Protein AF-A0A842R554-F1 (afdb_monomer_lite)

Radius of gyration: 23.74 Å; chains: 1; bounding box: 60×36×64 Å

Secondary structure (DSSP, 8-state):
-HHHHHHHHHHHHS-GGG--HHHHHHHHHHHHHHHTT--TT-HHHHHHHHHHHHHHHHH-HHHHHHHSHHHHHHHHH-TTS-HHHHHTTSTT--HHHHHHHHHHHHHTTSS-GGGHHHHS-TTS-HHHHHHHHHHHHTTPPTTHHHHHHHHHHHHHHS-HHHHS--HHHHTSHHHHHHHHHHHHHHHHHHHTT--HHHHHHHHHHHH-HHHHHHHHTTGGGGT--HHHHHHHHHHT--HHHHHHHHHHHHHHHTTSPTT--GG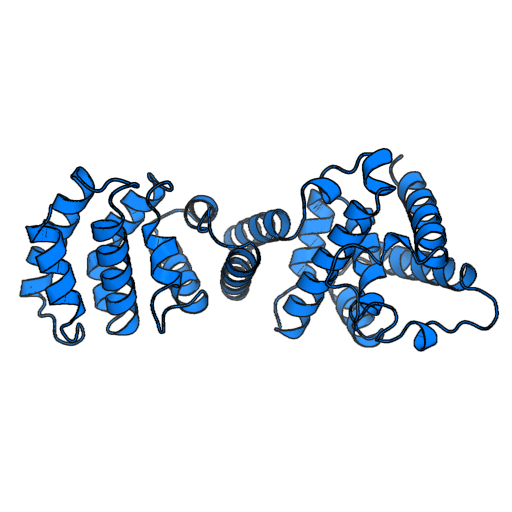GGSSSSSTT-SSTTSGGG-HHHHHHHHHHHHHHHHHTT-

Sequence (302 aa):
MKDTEKYFRKLARKSLKNIEKSEHEAIQERLMSCISIIHPQDMAMVDTLAYFMARAYLDNKNLFYTLFPFLIDFLRNNPSIPILERMLKVKGFNTAHMSSIFMHLVDAGVFSVFDLKNFIPARSPATTKIALLSKLLKKAPAGVMQDVCLEALVETIMPASISQPTPESMMSPSFLGDMLGTAQILVMLHRKGYPVDLVFQKMGEIHGPQMVLMIMMMFPQVGMKEQEVQELLSKLDNPAFQQMYEQAKRMMDKMLPQGASRDMMQEGMFSGMVGGSNMARNPLLKKLYSRLFKLFGRFGRF

Structure (mmCIF, N/CA/C/O backbone):
data_AF-A0A842R554-F1
#
_entry.id   AF-A0A842R554-F1
#
loop_
_atom_site.group_PDB
_atom_site.id
_atom_site.type_symbol
_atom_site.label_atom_id
_atom_site.label_alt_id
_atom_site.label_comp_id
_atom_site.label_asym_id
_atom_site.label_entity_id
_atom_site.label_seq_id
_atom_site.pdbx_PDB_ins_code
_atom_site.Cartn_x
_atom_site.Cartn_y
_atom_site.Cartn_z
_atom_site.occupancy
_atom_site.B_iso_or_equiv
_atom_site.auth_seq_id
_atom_site.auth_comp_id
_atom_site.auth_asym_id
_atom_site.auth_atom_id
_atom_site.pdbx_PDB_model_num
ATOM 1 N N . MET A 1 1 ? -16.409 17.104 23.897 1.00 62.69 1 MET A N 1
ATOM 2 C CA . MET A 1 1 ? -15.100 16.745 23.293 1.00 62.69 1 MET A CA 1
ATOM 3 C C . MET A 1 1 ? -14.058 16.332 24.336 1.00 62.69 1 MET A C 1
ATOM 5 O O . MET A 1 1 ? -13.685 15.165 24.332 1.00 62.69 1 MET A O 1
ATOM 9 N N . LYS A 1 2 ? -13.639 17.204 25.273 1.00 77.12 2 LYS A N 1
ATOM 10 C CA . LYS A 1 2 ? -12.595 16.869 26.275 1.00 77.12 2 LYS A CA 1
ATOM 11 C C . LYS A 1 2 ? -12.914 15.650 27.155 1.00 77.12 2 LYS A C 1
ATOM 13 O O . LYS A 1 2 ? -12.010 14.885 27.476 1.00 77.12 2 LYS A O 1
ATOM 18 N N . ASP A 1 3 ? -14.171 15.435 27.542 1.00 82.38 3 ASP A N 1
ATOM 19 C CA . ASP A 1 3 ? -14.526 14.291 28.400 1.00 82.38 3 ASP A CA 1
ATOM 20 C C . ASP A 1 3 ? -14.534 12.960 27.645 1.00 82.38 3 ASP A C 1
ATOM 22 O O . ASP A 1 3 ? -14.110 11.938 28.185 1.00 82.38 3 ASP A O 1
ATOM 26 N N . THR A 1 4 ? -14.916 12.983 26.368 1.00 81.94 4 THR A N 1
ATOM 27 C CA . THR A 1 4 ? -14.829 11.830 25.467 1.00 81.94 4 THR A CA 1
ATOM 28 C C . THR A 1 4 ? -13.371 11.456 25.185 1.00 81.94 4 THR A C 1
ATOM 30 O O . THR A 1 4 ? -12.998 10.290 25.293 1.00 81.94 4 THR A O 1
ATOM 33 N N . GLU A 1 5 ? -12.512 12.449 24.937 1.00 84.88 5 GLU A N 1
ATOM 34 C CA . GLU A 1 5 ? -11.064 12.251 24.784 1.00 84.88 5 GLU A CA 1
ATOM 35 C C . GLU A 1 5 ? -10.462 11.628 26.054 1.00 84.88 5 GLU A C 1
ATOM 37 O O . GLU A 1 5 ? -9.768 10.611 25.997 1.00 84.88 5 GLU A O 1
ATOM 42 N N . LYS A 1 6 ? -10.772 12.193 27.232 1.00 86.88 6 LYS A N 1
ATOM 43 C CA . LYS A 1 6 ? -10.333 11.651 28.528 1.00 86.88 6 LYS A CA 1
ATOM 44 C C . LYS A 1 6 ? -10.812 10.215 28.737 1.00 86.88 6 LYS A C 1
ATOM 46 O O . LYS A 1 6 ? -10.054 9.410 29.276 1.00 86.88 6 LYS A O 1
ATOM 51 N N . TYR A 1 7 ? -12.042 9.895 28.337 1.00 88.19 7 TYR A N 1
ATOM 52 C CA . TYR A 1 7 ? -12.599 8.549 28.440 1.00 88.19 7 TYR A CA 1
ATOM 53 C C . TYR A 1 7 ? -11.796 7.543 27.608 1.00 88.19 7 TYR A C 1
ATOM 55 O O . TYR A 1 7 ? -11.274 6.578 28.170 1.00 88.19 7 TYR A O 1
ATOM 63 N N . PHE A 1 8 ? -11.597 7.801 26.312 1.00 87.69 8 PHE A N 1
ATOM 64 C CA . PHE A 1 8 ? -10.826 6.898 25.450 1.00 87.69 8 PHE A CA 1
ATOM 65 C C . PHE A 1 8 ? -9.354 6.817 25.854 1.00 87.69 8 PHE A C 1
ATOM 67 O O . PHE A 1 8 ? -8.770 5.735 25.841 1.00 87.69 8 PHE A O 1
ATOM 74 N N . ARG A 1 9 ? -8.760 7.919 26.325 1.00 86.38 9 ARG A N 1
ATOM 75 C CA . ARG A 1 9 ? -7.404 7.905 26.887 1.00 86.38 9 ARG A CA 1
ATOM 76 C C . ARG A 1 9 ? -7.303 7.018 28.130 1.00 86.38 9 ARG A C 1
ATOM 78 O O . ARG A 1 9 ? -6.302 6.325 28.295 1.00 86.38 9 ARG A O 1
ATOM 85 N N . LYS A 1 10 ? -8.308 7.034 29.012 1.00 88.06 10 LYS A N 1
ATOM 86 C CA . LYS A 1 10 ? -8.361 6.145 30.184 1.00 88.06 10 LYS A CA 1
ATOM 87 C C . LYS A 1 10 ? -8.531 4.688 29.763 1.00 88.06 10 LYS A C 1
ATOM 89 O O . LYS A 1 10 ? -7.804 3.843 30.274 1.00 88.06 10 LYS A O 1
ATOM 94 N N . LEU A 1 11 ? -9.434 4.406 28.823 1.00 85.25 11 LEU A N 1
ATOM 95 C CA . LEU A 1 11 ? -9.633 3.055 28.295 1.00 85.25 11 LEU A CA 1
ATOM 96 C C . LEU A 1 11 ? -8.364 2.497 27.658 1.00 85.25 11 LEU A C 1
ATOM 98 O O . LEU A 1 11 ? -7.946 1.404 28.011 1.00 85.25 11 LEU A O 1
ATOM 102 N N . ALA A 1 12 ? -7.697 3.263 26.795 1.00 79.81 12 ALA A N 1
ATOM 103 C CA . ALA A 1 12 ? -6.510 2.797 26.084 1.00 79.81 12 ALA A CA 1
ATOM 104 C C . ALA A 1 12 ? -5.296 2.527 27.000 1.00 79.81 12 ALA A C 1
ATOM 106 O O . ALA A 1 12 ? -4.352 1.852 26.590 1.00 79.81 12 ALA A O 1
ATOM 107 N N . ARG A 1 13 ? -5.312 3.055 28.235 1.00 81.00 13 ARG A N 1
ATOM 108 C CA . ARG A 1 13 ? -4.323 2.757 29.285 1.00 81.00 13 ARG A CA 1
ATOM 109 C C . ARG A 1 13 ? -4.646 1.485 30.072 1.00 81.00 13 ARG A C 1
ATOM 111 O O . ARG A 1 13 ? -3.751 0.953 30.722 1.00 81.00 13 ARG A O 1
ATOM 118 N N . LYS A 1 14 ? -5.893 1.006 30.041 1.00 80.06 14 LYS A N 1
ATOM 119 C CA . LYS A 1 14 ? -6.263 -0.294 30.612 1.00 80.06 14 LYS A CA 1
ATOM 120 C C . LYS A 1 14 ? -5.810 -1.417 29.673 1.00 80.06 14 LYS A C 1
ATOM 122 O O . LYS A 1 14 ? -5.655 -1.216 28.470 1.00 80.06 14 LYS A O 1
ATOM 127 N N . SER A 1 15 ? -5.612 -2.615 30.222 1.00 75.06 15 SER A N 1
ATOM 128 C CA . SER A 1 15 ? -5.461 -3.819 29.399 1.00 75.06 15 SER A CA 1
ATOM 129 C C . SER A 1 15 ? -6.791 -4.106 28.706 1.00 75.06 15 SER A C 1
ATOM 131 O O . SER A 1 15 ? -7.773 -4.428 29.373 1.00 75.06 15 SER A O 1
ATOM 133 N N . LEU A 1 16 ? -6.828 -4.005 27.376 1.00 80.25 16 LEU A N 1
ATOM 134 C CA . LEU A 1 16 ? -8.063 -4.196 26.605 1.00 80.25 16 LEU A CA 1
ATOM 135 C C . LEU A 1 16 ? -8.456 -5.678 26.470 1.00 80.25 16 LEU A C 1
ATOM 137 O O . LEU A 1 16 ? -9.506 -5.999 25.922 1.00 80.25 16 LEU A O 1
ATOM 141 N N . LYS A 1 17 ? -7.630 -6.596 26.993 1.00 74.44 17 LYS A N 1
ATOM 142 C CA . LYS A 1 17 ? -7.893 -8.043 26.989 1.00 74.44 17 LYS A CA 1
ATOM 143 C C . LYS A 1 17 ? -9.103 -8.441 27.835 1.00 74.44 17 LYS A C 1
ATOM 145 O O . LYS A 1 17 ? -9.720 -9.456 27.541 1.00 74.44 17 LYS A O 1
ATOM 150 N N . ASN A 1 18 ? -9.439 -7.631 28.839 1.00 75.25 18 ASN A N 1
ATOM 151 C CA . ASN A 1 18 ? -10.447 -7.956 29.849 1.00 75.25 18 ASN A CA 1
ATOM 152 C C . ASN A 1 18 ? -11.682 -7.049 29.767 1.00 75.25 18 ASN A C 1
ATOM 154 O O . ASN A 1 18 ? -12.390 -6.917 30.757 1.00 75.25 18 ASN A O 1
ATOM 158 N N . ILE A 1 19 ? -11.916 -6.386 28.630 1.00 78.75 19 ILE A N 1
ATOM 159 C CA . ILE A 1 19 ? -13.137 -5.594 28.450 1.00 78.75 19 ILE A CA 1
ATOM 160 C C . ILE A 1 19 ? -14.318 -6.555 28.321 1.00 78.75 19 ILE A C 1
ATOM 162 O O . ILE A 1 19 ? -14.398 -7.330 27.360 1.00 78.75 19 ILE A O 1
ATOM 166 N N . GLU A 1 20 ? -15.227 -6.491 29.289 1.00 80.19 20 GLU A N 1
ATOM 167 C CA . GLU A 1 20 ? -16.426 -7.324 29.329 1.00 80.19 20 GLU A CA 1
ATOM 168 C C . GLU A 1 20 ? -17.383 -6.965 28.187 1.00 80.19 20 GLU A C 1
ATOM 170 O O . GLU A 1 20 ? -17.421 -5.823 27.732 1.00 80.19 20 GLU A O 1
ATOM 175 N N . LYS A 1 21 ? -18.198 -7.927 27.730 1.00 77.00 21 LYS A N 1
ATOM 176 C CA . LYS A 1 21 ? -19.204 -7.676 26.677 1.00 77.00 21 LYS A CA 1
ATOM 177 C C . LYS A 1 21 ? -20.159 -6.532 27.039 1.00 77.00 21 LYS A C 1
ATOM 179 O O . LYS A 1 21 ? -20.534 -5.763 26.164 1.00 77.00 21 LYS A O 1
ATOM 184 N N . SER A 1 22 ? -20.501 -6.399 28.319 1.00 78.31 22 SER A N 1
ATOM 185 C CA . SER A 1 22 ? -21.316 -5.309 28.873 1.00 78.31 22 SER A CA 1
ATOM 186 C C . SER A 1 22 ? -20.703 -3.921 28.640 1.00 78.31 22 SER A C 1
ATOM 188 O O . SER A 1 22 ? -21.427 -2.945 28.473 1.00 78.31 22 SER A O 1
ATOM 190 N N . GLU A 1 23 ? -19.373 -3.812 28.577 1.00 84.25 23 GLU A N 1
ATOM 191 C CA . GLU A 1 23 ? -18.683 -2.556 28.278 1.00 84.25 23 GLU A CA 1
ATOM 192 C C . GLU A 1 23 ? -18.637 -2.257 26.768 1.00 84.25 23 GLU A C 1
ATOM 194 O O . GLU A 1 23 ? -18.366 -1.118 26.386 1.00 84.25 23 GLU A O 1
ATOM 199 N N . HIS A 1 24 ? -18.900 -3.240 25.890 1.00 87.31 24 HIS A N 1
ATOM 200 C CA . HIS A 1 24 ? -18.791 -3.060 24.433 1.00 87.31 24 HIS A CA 1
ATOM 201 C C . HIS A 1 24 ? -19.835 -2.071 23.925 1.00 87.31 24 HIS A C 1
ATOM 203 O O . HIS A 1 24 ? -19.477 -1.155 23.189 1.00 87.31 24 HIS A O 1
ATOM 209 N N . GLU A 1 25 ? -21.086 -2.207 24.367 1.00 85.31 25 GLU A N 1
ATOM 210 C CA . GLU A 1 25 ? -22.190 -1.321 23.975 1.00 85.31 25 GLU A CA 1
ATOM 211 C C . GLU A 1 25 ? -21.914 0.128 24.393 1.00 85.31 25 GLU A C 1
ATOM 213 O O . GLU A 1 25 ? -21.982 1.037 23.568 1.00 85.31 25 GLU A O 1
ATOM 218 N N . ALA A 1 26 ? -21.474 0.344 25.638 1.00 86.88 26 ALA A N 1
ATOM 219 C CA . ALA A 1 26 ? -21.129 1.676 26.137 1.00 86.88 26 ALA A CA 1
ATOM 220 C C . ALA A 1 26 ? -19.951 2.312 25.370 1.00 86.88 26 ALA A C 1
ATOM 222 O O . ALA A 1 26 ? -19.910 3.530 25.160 1.00 86.88 26 ALA A O 1
ATOM 223 N N . ILE A 1 27 ? -18.972 1.502 24.947 1.00 90.50 27 ILE A N 1
ATOM 224 C CA . ILE A 1 27 ? -17.860 1.969 24.112 1.00 90.50 27 ILE A CA 1
ATOM 225 C C . ILE A 1 27 ? -18.358 2.321 22.707 1.00 90.50 27 ILE A C 1
ATOM 227 O O . ILE A 1 27 ? -17.995 3.381 22.195 1.00 90.50 27 ILE A O 1
ATOM 231 N N . GLN A 1 28 ? -19.182 1.467 22.093 1.00 88.25 28 GLN A N 1
ATOM 232 C CA . GLN A 1 28 ? -19.745 1.698 20.762 1.00 88.25 28 GLN A CA 1
ATOM 233 C C . GLN A 1 28 ? -20.622 2.950 20.733 1.00 88.25 28 GLN A C 1
ATOM 235 O O . GLN A 1 28 ? -20.440 3.784 19.853 1.00 88.25 28 GLN A O 1
ATOM 240 N N . GLU A 1 29 ? -21.497 3.144 21.720 1.00 88.00 29 GLU A N 1
ATOM 241 C CA . GLU A 1 29 ? -22.345 4.336 21.831 1.00 88.00 29 GLU A CA 1
ATOM 242 C C . GLU A 1 29 ? -21.497 5.614 21.896 1.00 88.00 29 GLU A C 1
ATOM 244 O O . GLU A 1 29 ? -21.723 6.581 21.162 1.00 88.00 29 GLU A O 1
ATOM 249 N N . ARG A 1 30 ? -20.431 5.604 22.706 1.00 88.94 30 ARG A N 1
ATOM 250 C CA . ARG A 1 30 ? -19.503 6.739 22.784 1.00 88.94 30 ARG A CA 1
ATOM 251 C C . ARG A 1 30 ? -18.727 6.948 21.490 1.00 88.94 30 ARG A C 1
ATOM 253 O O . ARG A 1 30 ? -18.530 8.095 21.095 1.00 88.94 30 ARG A O 1
ATOM 260 N N . LEU A 1 31 ? -18.292 5.884 20.822 1.00 90.19 31 LEU A N 1
ATOM 261 C CA . LEU A 1 31 ? -17.619 5.974 19.525 1.00 90.19 31 LEU A CA 1
ATOM 262 C C . LEU A 1 31 ? -18.561 6.533 18.444 1.00 90.19 31 LEU A C 1
ATOM 264 O O . LEU A 1 31 ? -18.144 7.400 17.680 1.00 90.19 31 LEU A O 1
ATOM 268 N N . MET A 1 32 ? -19.832 6.123 18.429 1.00 87.50 32 MET A N 1
ATOM 269 C CA . MET A 1 32 ? -20.870 6.667 17.546 1.00 87.50 32 MET A CA 1
ATOM 270 C C . MET A 1 32 ? -21.105 8.157 17.810 1.00 87.50 32 MET A C 1
ATOM 272 O O . MET A 1 32 ? -21.105 8.956 16.877 1.00 87.50 32 MET A O 1
ATOM 276 N N . SER A 1 33 ? -21.193 8.564 19.081 1.00 86.19 33 SER A N 1
ATOM 277 C CA . SER A 1 33 ? -21.277 9.986 19.450 1.00 86.19 33 SER A CA 1
ATOM 278 C C . SER A 1 33 ? -20.038 10.786 19.024 1.00 86.19 33 SER A C 1
ATOM 280 O O . SER A 1 33 ? -20.108 11.991 18.808 1.00 86.19 33 SER A O 1
ATOM 282 N N . CYS A 1 34 ? -18.888 10.118 18.894 1.00 84.81 34 CYS A N 1
ATOM 283 C CA . CYS A 1 34 ? -17.638 10.725 18.457 1.00 84.81 34 CYS A CA 1
ATOM 284 C C . CYS A 1 34 ? -17.637 11.035 16.957 1.00 84.81 34 CYS A C 1
ATOM 286 O O . CYS A 1 34 ? -17.022 12.016 16.546 1.00 84.81 34 CYS A O 1
ATOM 288 N N . ILE A 1 35 ? -18.317 10.223 16.147 1.00 85.19 35 ILE A N 1
ATOM 289 C CA . ILE A 1 35 ? -18.346 10.365 14.687 1.00 85.19 35 ILE A CA 1
ATOM 290 C C . ILE A 1 35 ? -19.015 11.671 14.252 1.00 85.19 35 ILE A C 1
ATOM 292 O O . ILE A 1 35 ? -18.550 12.309 13.312 1.00 85.19 35 ILE A O 1
ATOM 296 N N . SER A 1 36 ? -20.051 12.123 14.959 1.00 81.00 36 SER A N 1
ATOM 297 C CA . SER A 1 36 ? -20.750 13.370 14.622 1.00 81.00 36 SER A CA 1
ATOM 298 C C . SER A 1 36 ? -19.944 14.640 14.919 1.00 81.00 36 SER A C 1
ATOM 300 O O . SER A 1 36 ? -20.316 15.717 14.461 1.00 81.00 36 SER A O 1
ATOM 302 N N . ILE A 1 37 ? -18.852 14.533 15.683 1.00 82.44 37 ILE A N 1
ATOM 303 C CA . ILE A 1 37 ? -18.086 15.688 16.180 1.00 82.44 37 ILE A CA 1
ATOM 304 C C . ILE A 1 37 ? -16.597 15.647 15.827 1.00 82.44 37 ILE A C 1
ATOM 306 O O . ILE A 1 37 ? -15.876 16.605 16.106 1.00 82.44 37 ILE A O 1
ATOM 310 N N . ILE A 1 38 ? -16.097 14.540 15.277 1.00 87.06 38 ILE A N 1
ATOM 311 C CA . ILE A 1 38 ? -14.676 14.399 14.974 1.00 87.06 38 ILE A CA 1
ATOM 312 C C . ILE A 1 38 ? -14.288 15.290 13.790 1.00 87.06 38 ILE A C 1
ATOM 314 O O . ILE A 1 38 ? -14.858 15.206 12.706 1.00 87.06 38 ILE A O 1
ATOM 318 N N . HIS A 1 39 ? -13.282 16.139 13.999 1.00 85.50 39 HIS A N 1
ATOM 319 C CA . HIS A 1 39 ? -12.795 17.075 12.991 1.00 85.50 39 HIS A CA 1
ATOM 320 C C . HIS A 1 39 ? -11.335 16.766 12.614 1.00 85.50 39 HIS A C 1
ATOM 322 O O . HIS A 1 39 ? -10.528 16.514 13.513 1.00 85.50 39 HIS A O 1
ATOM 328 N N . PRO A 1 40 ? -10.935 16.851 11.327 1.00 85.75 40 PRO A N 1
ATOM 329 C CA . PRO A 1 40 ? -9.560 16.577 10.891 1.00 85.75 40 PRO A CA 1
ATOM 330 C C . PRO A 1 40 ? -8.472 17.410 11.586 1.00 85.75 40 PRO A C 1
ATOM 332 O O . PRO A 1 40 ? -7.316 16.996 11.623 1.00 85.75 40 PRO A O 1
ATOM 335 N N . GLN A 1 41 ? -8.826 18.596 12.092 1.00 87.19 41 GLN A N 1
ATOM 336 C CA . GLN A 1 41 ? -7.899 19.500 12.787 1.00 87.19 41 GLN A CA 1
ATOM 337 C C . GLN A 1 41 ? -7.814 19.237 14.299 1.00 87.19 41 GLN A C 1
ATOM 339 O O . GLN A 1 41 ? -6.869 19.703 14.935 1.00 87.19 41 GLN A O 1
ATOM 344 N N . ASP A 1 42 ? -8.755 18.484 14.882 1.00 89.19 42 ASP A N 1
ATOM 345 C CA . ASP A 1 42 ? -8.675 18.087 16.291 1.00 89.19 42 ASP A CA 1
ATOM 346 C C . ASP A 1 42 ? -7.718 16.904 16.449 1.00 89.19 42 ASP A C 1
ATOM 348 O O . ASP A 1 42 ? -8.095 15.735 16.586 1.00 89.19 42 ASP A O 1
ATOM 352 N N . MET A 1 43 ? -6.430 17.232 16.414 1.00 90.38 43 MET A N 1
ATOM 353 C CA . MET A 1 43 ? -5.382 16.228 16.472 1.00 90.38 43 MET A CA 1
ATOM 354 C C . MET A 1 43 ? -5.362 15.460 17.796 1.00 90.38 43 MET A C 1
ATOM 356 O O . MET A 1 43 ? -4.972 14.296 17.800 1.00 90.38 43 MET A O 1
ATOM 360 N N . ALA A 1 44 ? -5.818 16.058 18.901 1.00 89.69 44 ALA A N 1
ATOM 361 C CA . ALA A 1 44 ? -5.830 15.396 20.203 1.00 89.69 44 ALA A CA 1
ATOM 362 C C . ALA A 1 44 ? -6.830 14.230 20.234 1.00 89.69 44 ALA A C 1
ATOM 364 O O . ALA A 1 44 ? -6.493 13.133 20.699 1.00 89.69 44 ALA A O 1
ATOM 365 N N . MET A 1 45 ? -8.037 14.438 19.698 1.00 90.62 45 MET A N 1
ATOM 366 C CA . MET A 1 45 ? -9.027 13.370 19.557 1.00 90.62 45 MET A CA 1
ATOM 367 C C . MET A 1 45 ? -8.586 12.329 18.527 1.00 90.62 45 MET A C 1
ATOM 369 O O . MET A 1 45 ? -8.639 11.132 18.810 1.00 90.62 45 MET A O 1
ATOM 373 N N . VAL A 1 46 ? -8.099 12.768 17.361 1.00 92.44 46 VAL A N 1
ATOM 374 C CA . VAL A 1 46 ? -7.625 11.872 16.293 1.00 92.44 46 VAL A CA 1
ATOM 375 C C . VAL A 1 46 ? -6.505 10.955 16.790 1.00 92.44 46 VAL A C 1
ATOM 377 O O . VAL A 1 46 ? -6.583 9.742 16.597 1.00 92.44 46 VAL A O 1
ATOM 380 N N . ASP A 1 47 ? -5.491 11.499 17.469 1.00 92.62 47 ASP A N 1
ATOM 381 C CA . ASP A 1 47 ? -4.386 10.705 18.013 1.00 92.62 47 ASP A CA 1
ATOM 382 C C . ASP A 1 47 ? -4.876 9.764 19.135 1.00 92.62 47 ASP A C 1
ATOM 384 O O . ASP A 1 47 ? -4.413 8.626 19.234 1.00 92.62 47 ASP A O 1
ATOM 388 N N . THR A 1 48 ? -5.855 10.188 19.948 1.00 92.25 48 THR A N 1
ATOM 389 C CA . THR A 1 48 ? -6.448 9.347 21.005 1.00 92.25 48 THR A CA 1
ATOM 390 C C . THR A 1 48 ? -7.221 8.160 20.426 1.00 92.25 48 THR A C 1
ATOM 392 O O . THR A 1 48 ? -7.032 7.030 20.880 1.00 92.25 48 THR A O 1
ATOM 395 N N . LEU A 1 49 ? -8.056 8.387 19.409 1.00 93.44 49 LEU A N 1
ATOM 396 C CA . LEU A 1 49 ? -8.812 7.329 18.735 1.00 93.44 49 LEU A CA 1
ATOM 397 C C . LEU A 1 49 ? -7.887 6.385 17.966 1.00 93.44 49 LEU A C 1
ATOM 399 O O . LEU A 1 49 ? -8.031 5.172 18.083 1.00 93.44 49 LEU A O 1
ATOM 403 N N . ALA A 1 50 ? -6.885 6.916 17.264 1.00 94.25 50 ALA A N 1
ATOM 404 C CA . ALA A 1 50 ? -5.877 6.103 16.591 1.00 94.25 50 ALA A CA 1
ATOM 405 C C . ALA A 1 50 ? -5.095 5.221 17.574 1.00 94.25 50 ALA A C 1
ATOM 407 O O . ALA A 1 50 ? -4.897 4.032 17.321 1.00 94.25 50 ALA A O 1
ATOM 408 N N . TYR A 1 51 ? -4.688 5.773 18.722 1.00 94.25 51 TYR A N 1
ATOM 409 C CA . TYR A 1 51 ? -4.038 4.999 19.776 1.00 94.25 51 TYR A CA 1
ATOM 410 C C . TYR A 1 51 ? -4.958 3.902 20.321 1.00 94.25 51 TYR A C 1
ATOM 412 O O . TYR A 1 51 ? -4.535 2.751 20.433 1.00 94.25 51 TYR A O 1
ATOM 420 N N . PHE A 1 52 ? -6.219 4.231 20.610 1.00 93.56 52 PHE A N 1
ATOM 421 C CA . PHE A 1 52 ? -7.200 3.272 21.113 1.00 93.56 52 PHE A CA 1
ATOM 422 C C . PHE A 1 52 ? -7.469 2.138 20.114 1.00 93.56 52 PHE A C 1
ATOM 424 O O . PHE A 1 52 ? -7.358 0.971 20.482 1.00 93.56 52 PHE A O 1
ATOM 431 N N . MET A 1 53 ? -7.718 2.463 18.843 1.00 94.69 53 MET A N 1
ATOM 432 C CA . MET A 1 53 ? -7.913 1.489 17.764 1.00 94.69 53 MET A CA 1
ATOM 433 C C . MET A 1 53 ? -6.697 0.576 17.587 1.00 94.69 53 MET A C 1
ATOM 435 O O . MET A 1 53 ? -6.835 -0.646 17.525 1.00 94.69 53 MET A O 1
ATOM 439 N N . ALA A 1 54 ? -5.489 1.145 17.541 1.00 94.75 54 ALA A N 1
ATOM 440 C CA . ALA A 1 54 ? -4.266 0.364 17.383 1.00 94.75 54 ALA A CA 1
ATOM 441 C C . ALA A 1 54 ? -4.035 -0.574 18.575 1.00 94.75 54 ALA A C 1
ATOM 443 O O . ALA A 1 54 ? -3.700 -1.742 18.382 1.00 94.75 54 ALA A O 1
ATOM 444 N N . ARG A 1 55 ? -4.246 -0.094 19.808 1.00 93.00 55 ARG A N 1
ATOM 445 C CA . ARG A 1 55 ? -4.134 -0.920 21.019 1.00 93.00 55 ARG A CA 1
ATOM 446 C C . ARG A 1 55 ? -5.183 -2.022 21.045 1.00 93.00 55 ARG A C 1
ATOM 448 O O . ARG A 1 55 ? -4.823 -3.152 21.351 1.00 93.00 55 ARG A O 1
ATOM 455 N N . ALA A 1 56 ? -6.430 -1.727 20.680 1.00 92.75 56 ALA A N 1
ATOM 456 C CA . ALA A 1 56 ? -7.488 -2.727 20.620 1.00 92.75 56 ALA A CA 1
ATOM 457 C C . ALA A 1 56 ? -7.121 -3.854 19.651 1.00 92.75 56 ALA A C 1
ATOM 459 O O . ALA A 1 56 ? -7.190 -5.018 20.028 1.00 92.75 56 ALA A O 1
ATOM 460 N N . TYR A 1 57 ? -6.618 -3.521 18.458 1.00 94.81 57 TYR A N 1
ATOM 461 C CA . TYR A 1 57 ? -6.165 -4.530 17.501 1.00 94.81 57 TYR A CA 1
ATOM 462 C C . TYR A 1 57 ? -4.988 -5.372 18.021 1.00 94.81 57 TYR A C 1
ATOM 464 O O . TYR A 1 57 ? -4.960 -6.588 17.827 1.00 94.81 57 TYR A O 1
ATOM 472 N N . LEU A 1 58 ? -4.006 -4.735 18.671 1.00 92.44 58 LEU A N 1
ATOM 473 C CA . LEU A 1 58 ? -2.816 -5.416 19.195 1.00 92.44 58 LEU A CA 1
ATOM 474 C C . LEU A 1 58 ? -3.123 -6.317 20.398 1.00 92.44 58 LEU A C 1
ATOM 476 O O . LEU A 1 58 ? -2.521 -7.380 20.527 1.00 92.44 58 LEU A O 1
ATOM 480 N N . ASP A 1 59 ? -4.037 -5.898 21.272 1.00 90.75 59 ASP A N 1
ATOM 481 C CA . ASP A 1 59 ? -4.367 -6.626 22.496 1.00 90.75 59 ASP A CA 1
ATOM 482 C C . ASP A 1 59 ? -5.438 -7.700 22.262 1.00 90.75 59 ASP A C 1
ATOM 484 O O . ASP A 1 59 ? -5.345 -8.782 22.846 1.00 90.75 59 ASP A O 1
ATOM 488 N N . ASN A 1 60 ? -6.452 -7.409 21.435 1.00 89.06 60 ASN A N 1
ATOM 489 C CA . ASN A 1 60 ? -7.596 -8.283 21.178 1.00 89.06 60 ASN A CA 1
ATOM 490 C C . ASN A 1 60 ? -8.253 -7.980 19.811 1.00 89.06 60 ASN A C 1
ATOM 492 O O . ASN A 1 60 ? -9.139 -7.133 19.692 1.00 89.06 60 ASN A O 1
ATOM 496 N N . LYS A 1 61 ? -7.861 -8.726 18.770 1.00 91.50 61 LYS A N 1
ATOM 497 C CA . LYS A 1 61 ? -8.401 -8.562 17.406 1.00 91.50 61 LYS A CA 1
ATOM 498 C C . LYS A 1 61 ? -9.923 -8.707 17.332 1.00 91.50 61 LYS A C 1
ATOM 500 O O . LYS A 1 61 ? -10.554 -7.957 16.598 1.00 91.50 61 LYS A O 1
ATOM 505 N N . ASN A 1 62 ? -10.513 -9.625 18.101 1.00 88.62 62 ASN A N 1
ATOM 506 C CA . ASN A 1 62 ? -11.965 -9.821 18.105 1.00 88.62 62 ASN A CA 1
ATOM 507 C C . ASN A 1 62 ? -12.669 -8.567 18.621 1.00 88.62 62 ASN A C 1
ATOM 509 O O . ASN A 1 62 ? -13.599 -8.085 17.988 1.00 88.62 62 ASN A O 1
ATOM 513 N N . LEU A 1 63 ? -12.161 -7.983 19.711 1.00 88.25 63 LEU A N 1
ATOM 514 C CA . LEU A 1 63 ? -12.678 -6.719 20.227 1.00 88.25 63 LEU A CA 1
ATOM 515 C C . LEU A 1 63 ? -12.576 -5.602 19.181 1.00 88.25 63 LEU A C 1
ATOM 517 O O . LEU A 1 63 ? -13.515 -4.830 19.016 1.00 88.25 63 LEU A O 1
ATOM 521 N N . PHE A 1 64 ? -11.460 -5.524 18.452 1.00 93.06 64 PHE A N 1
ATOM 522 C CA . PHE A 1 64 ? -11.306 -4.537 17.387 1.00 93.06 64 PHE A CA 1
ATOM 523 C C . PHE A 1 64 ? -12.398 -4.671 16.314 1.00 93.06 64 PHE A C 1
ATOM 525 O O . PHE A 1 64 ? -13.051 -3.684 15.975 1.00 93.06 64 PHE A O 1
ATOM 532 N N . TYR A 1 65 ? -12.622 -5.885 15.808 1.00 90.94 65 TYR A N 1
ATOM 533 C CA . TYR A 1 65 ? -13.629 -6.129 14.773 1.00 90.94 65 TYR A CA 1
ATOM 534 C C . TYR A 1 65 ? -15.069 -6.043 15.290 1.00 90.94 65 TYR A C 1
ATOM 536 O O . TYR A 1 65 ? -15.971 -5.819 14.496 1.00 90.94 65 TYR A O 1
ATOM 544 N N . THR A 1 66 ? -15.301 -6.129 16.601 1.00 88.56 66 THR A N 1
ATOM 545 C CA . THR A 1 66 ? -16.603 -5.804 17.200 1.00 88.56 66 THR 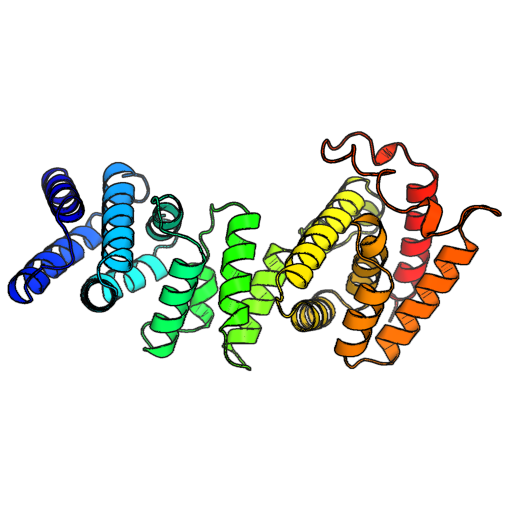A CA 1
ATOM 546 C C . THR A 1 66 ? -16.818 -4.291 17.299 1.00 88.56 66 THR A C 1
ATOM 548 O O . THR A 1 66 ? -17.899 -3.790 17.000 1.00 88.56 66 THR A O 1
ATOM 551 N N . LEU A 1 67 ? -15.808 -3.535 17.737 1.00 89.94 67 LEU A N 1
ATOM 552 C CA . LEU A 1 67 ? -15.992 -2.136 18.133 1.00 89.94 67 LEU A CA 1
ATOM 553 C C . LEU A 1 67 ? -15.846 -1.119 17.003 1.00 89.94 67 LEU A C 1
ATOM 555 O O . LEU A 1 67 ? -16.421 -0.044 17.109 1.00 89.94 67 LEU A O 1
ATOM 559 N N . PHE A 1 68 ? -15.046 -1.392 15.973 1.00 92.25 68 PHE A N 1
ATOM 560 C CA . PHE A 1 68 ? -14.653 -0.366 14.999 1.00 92.25 68 PHE A CA 1
ATOM 561 C C . PHE A 1 68 ? -15.176 -0.484 13.558 1.00 92.25 68 PHE A C 1
ATOM 563 O O . PHE A 1 68 ? -14.881 0.454 12.814 1.00 92.25 68 PHE A O 1
ATOM 570 N N . PRO A 1 69 ? -15.942 -1.504 13.105 1.00 88.38 69 PRO A N 1
ATOM 571 C CA . PRO A 1 69 ? -16.412 -1.543 11.715 1.00 88.38 69 PRO A CA 1
ATOM 572 C C . PRO A 1 69 ? -17.105 -0.256 11.250 1.00 88.38 69 PRO A C 1
ATOM 574 O O . PRO A 1 69 ? -16.735 0.287 10.214 1.00 88.38 69 PRO A O 1
ATOM 577 N N . PHE A 1 70 ? -18.025 0.296 12.048 1.00 87.94 70 PHE A N 1
ATOM 578 C CA . PHE A 1 70 ? -18.740 1.531 11.701 1.00 87.94 70 PHE A CA 1
ATOM 579 C C . PHE A 1 70 ? -17.824 2.762 11.663 1.00 87.94 70 PHE A C 1
ATOM 581 O O . PHE A 1 70 ? -18.008 3.651 10.837 1.00 87.94 70 PHE A O 1
ATOM 588 N N . LEU A 1 71 ? -16.809 2.828 12.534 1.00 90.38 71 LEU A N 1
ATOM 589 C CA . LEU A 1 71 ? -15.849 3.928 12.516 1.00 90.38 71 LEU A CA 1
ATOM 590 C C . LEU A 1 71 ? -14.968 3.838 11.272 1.00 90.38 71 LEU A C 1
ATOM 592 O O . LEU A 1 71 ? -14.646 4.857 10.674 1.00 90.38 71 LEU A O 1
ATOM 596 N N . ILE A 1 72 ? -14.589 2.628 10.862 1.00 89.62 72 ILE A N 1
ATOM 597 C CA . ILE A 1 72 ? -13.810 2.422 9.641 1.00 89.62 72 ILE A CA 1
ATOM 598 C C . ILE A 1 72 ? -14.646 2.771 8.407 1.00 89.62 72 ILE A C 1
ATOM 600 O O . ILE A 1 72 ? -14.134 3.446 7.517 1.00 89.62 72 ILE A O 1
ATOM 604 N N . ASP A 1 73 ? -15.927 2.406 8.383 1.00 87.44 73 ASP A N 1
ATOM 605 C CA . ASP A 1 73 ? -16.853 2.832 7.332 1.00 87.44 73 ASP A CA 1
ATOM 606 C C . ASP A 1 73 ? -17.022 4.362 7.283 1.00 87.44 73 ASP A C 1
ATOM 608 O O . ASP A 1 73 ? -16.961 4.981 6.222 1.00 87.44 73 ASP A O 1
ATOM 612 N N . PHE A 1 74 ? -17.122 5.019 8.438 1.00 89.31 74 PHE A N 1
ATOM 613 C CA . PHE A 1 74 ? -17.116 6.478 8.491 1.00 89.31 74 PHE A CA 1
ATOM 614 C C . PHE A 1 74 ? -15.814 7.073 7.926 1.00 89.31 74 PHE A C 1
ATOM 616 O O . PHE A 1 74 ? -15.859 8.012 7.129 1.00 89.31 74 PHE A O 1
ATOM 623 N N . LEU A 1 75 ? -14.652 6.521 8.294 1.00 88.88 75 LEU A N 1
ATOM 624 C CA . LEU A 1 75 ? -13.345 6.975 7.807 1.00 88.88 75 LEU A CA 1
ATOM 625 C C . LEU A 1 75 ? -13.169 6.758 6.300 1.00 88.88 75 LEU A C 1
ATOM 627 O O . LEU A 1 75 ? -12.523 7.578 5.653 1.00 88.88 75 LEU A O 1
ATOM 631 N N . ARG A 1 76 ? -13.784 5.710 5.738 1.00 85.75 76 ARG A N 1
ATOM 632 C CA . ARG A 1 76 ? -13.844 5.457 4.289 1.00 85.75 76 ARG A CA 1
ATOM 633 C C . ARG A 1 76 ? -14.381 6.664 3.529 1.00 85.75 76 ARG A C 1
ATOM 635 O O . ARG A 1 76 ? -13.796 7.089 2.540 1.00 85.75 76 ARG A O 1
ATOM 642 N N . ASN A 1 77 ? -15.479 7.221 4.033 1.00 86.19 77 ASN A N 1
ATOM 643 C CA . ASN A 1 77 ? -16.177 8.359 3.440 1.00 86.19 77 ASN A CA 1
ATOM 644 C C . ASN A 1 77 ? -15.557 9.709 3.840 1.00 86.19 77 ASN A C 1
ATOM 646 O O . ASN A 1 77 ? -15.923 10.748 3.296 1.00 86.19 77 ASN A O 1
ATOM 650 N N . ASN A 1 78 ? -14.607 9.707 4.782 1.00 88.19 78 ASN A N 1
ATOM 651 C CA . ASN A 1 78 ? -13.966 10.902 5.325 1.00 88.19 78 ASN A CA 1
ATOM 652 C C . ASN A 1 78 ? -12.432 10.746 5.368 1.00 88.19 78 ASN A C 1
ATOM 654 O O . ASN A 1 78 ? -11.826 10.856 6.440 1.00 88.19 78 ASN A O 1
ATOM 658 N N . PRO A 1 79 ? -11.762 10.546 4.212 1.00 84.38 79 PRO A N 1
ATOM 659 C CA . PRO A 1 79 ? -10.323 10.261 4.148 1.00 84.38 79 PRO A CA 1
ATOM 660 C C . PRO A 1 79 ? -9.438 11.414 4.656 1.00 84.38 79 PRO A C 1
ATOM 662 O O . PRO A 1 79 ? -8.240 11.243 4.888 1.00 84.38 79 PRO A O 1
ATOM 665 N N . SER A 1 80 ? -10.011 12.607 4.849 1.00 87.12 80 SER A N 1
ATOM 666 C CA . SER A 1 80 ? -9.335 13.758 5.450 1.00 87.12 80 SER A CA 1
ATOM 667 C C . SER A 1 80 ? -9.017 13.564 6.937 1.00 87.12 80 SER A C 1
ATOM 669 O O . SER A 1 80 ? -8.113 14.237 7.442 1.00 87.12 80 SER A O 1
ATOM 671 N N . ILE A 1 81 ? -9.717 12.655 7.629 1.00 90.88 81 ILE A N 1
ATOM 672 C CA . ILE A 1 81 ? -9.525 12.334 9.046 1.00 90.88 81 ILE A CA 1
ATOM 673 C C . ILE A 1 81 ? -8.412 11.282 9.171 1.00 90.88 81 ILE A C 1
ATOM 675 O O . ILE A 1 81 ? -8.621 10.109 8.855 1.00 90.88 81 ILE A O 1
ATOM 679 N N . PRO A 1 82 ? -7.215 11.636 9.673 1.00 91.12 82 PRO A N 1
ATOM 680 C CA . PRO A 1 82 ? -6.037 10.794 9.501 1.00 91.12 82 PRO A CA 1
ATOM 681 C C . PRO A 1 82 ? -5.909 9.692 10.570 1.00 91.12 82 PRO A C 1
ATOM 683 O O . PRO A 1 82 ? -4.795 9.339 10.943 1.00 91.12 82 PRO A O 1
ATOM 686 N N . ILE A 1 83 ? -7.009 9.122 11.082 1.00 92.81 83 ILE A N 1
ATOM 687 C CA . ILE A 1 83 ? -6.957 8.111 12.159 1.00 92.81 83 ILE A CA 1
ATOM 688 C C . ILE A 1 83 ? -6.120 6.891 11.746 1.00 92.81 83 ILE A C 1
ATOM 690 O O . ILE A 1 83 ? -5.205 6.503 12.473 1.00 92.81 83 ILE A O 1
ATOM 694 N N . LEU A 1 84 ? -6.368 6.319 10.563 1.00 91.75 84 LEU A N 1
ATOM 695 C CA . LEU A 1 84 ? -5.630 5.141 10.083 1.00 91.75 84 LEU A CA 1
ATOM 696 C C . LEU A 1 84 ? -4.139 5.444 9.884 1.00 91.75 84 LEU A C 1
ATOM 698 O O . LEU A 1 84 ? -3.273 4.650 10.249 1.00 91.75 84 LEU A O 1
ATOM 702 N N . GLU A 1 85 ? -3.813 6.631 9.374 1.00 91.19 85 GLU A N 1
ATOM 703 C CA . GLU A 1 85 ? -2.426 7.084 9.276 1.00 91.19 85 GLU A CA 1
ATOM 704 C C . GLU A 1 85 ? -1.768 7.187 10.657 1.00 91.19 85 GLU A C 1
ATOM 706 O O . GLU A 1 85 ? -0.627 6.762 10.850 1.00 91.19 85 GLU A O 1
ATOM 711 N N . ARG A 1 86 ? -2.489 7.730 11.643 1.00 93.31 86 ARG A N 1
ATOM 712 C CA . ARG A 1 86 ? -1.993 7.871 13.013 1.00 93.31 86 ARG A CA 1
ATOM 713 C C . ARG A 1 86 ? -1.825 6.530 13.718 1.00 93.31 86 ARG A C 1
ATOM 715 O O . ARG A 1 86 ? -0.876 6.398 14.488 1.00 93.31 86 ARG A O 1
ATOM 722 N N . MET A 1 87 ? -2.619 5.507 13.394 1.00 94.81 87 MET A N 1
ATOM 723 C CA . MET A 1 87 ? -2.406 4.148 13.912 1.00 94.81 87 MET A CA 1
ATOM 724 C C . MET A 1 87 ? -1.013 3.613 13.549 1.00 94.81 87 MET A C 1
ATOM 726 O O . MET A 1 87 ? -0.370 2.980 14.381 1.00 94.81 87 MET A O 1
ATOM 730 N N . LEU A 1 88 ? -0.492 3.920 12.353 1.00 93.25 88 LEU A N 1
ATOM 731 C CA . LEU A 1 88 ? 0.854 3.504 11.923 1.00 93.25 88 LEU A CA 1
ATOM 732 C C . LEU A 1 88 ? 1.994 4.170 12.711 1.00 93.25 88 LEU A C 1
ATOM 734 O O . LEU A 1 88 ? 3.134 3.720 12.616 1.00 93.25 88 LEU A O 1
ATOM 738 N N . LYS A 1 89 ? 1.703 5.216 13.493 1.00 92.00 89 LYS A N 1
ATOM 739 C CA . LYS A 1 89 ? 2.664 5.869 14.396 1.00 92.00 89 LYS A CA 1
ATOM 740 C C . LYS A 1 89 ? 2.642 5.272 15.809 1.00 92.00 89 LYS A C 1
ATOM 742 O O . LYS A 1 89 ? 3.483 5.625 16.633 1.00 92.00 89 LYS A O 1
ATOM 747 N N . VAL A 1 90 ? 1.704 4.370 16.108 1.00 93.62 90 VAL A N 1
ATOM 748 C CA . VAL A 1 90 ? 1.587 3.732 17.423 1.00 93.62 90 VAL A CA 1
ATOM 749 C C . VAL A 1 90 ? 2.625 2.622 17.561 1.00 93.62 90 VAL A C 1
ATOM 751 O O . VAL A 1 90 ? 2.718 1.725 16.725 1.00 93.62 90 VAL A O 1
ATOM 754 N N . LYS A 1 91 ? 3.397 2.647 18.655 1.00 92.75 91 LYS A N 1
ATOM 755 C CA . LYS A 1 91 ? 4.424 1.635 18.945 1.00 92.75 91 LYS A CA 1
ATOM 756 C C . LYS A 1 91 ? 3.830 0.221 18.893 1.00 92.75 91 LYS A C 1
ATOM 758 O O . LYS A 1 91 ? 2.836 -0.066 19.553 1.00 92.75 91 LYS A O 1
ATOM 763 N N . GLY A 1 92 ? 4.474 -0.663 18.131 1.00 92.50 92 GLY A N 1
ATOM 764 C CA . GLY A 1 92 ? 4.044 -2.053 17.935 1.00 92.50 92 GLY A CA 1
ATOM 765 C C . GLY A 1 92 ? 2.994 -2.237 16.833 1.00 92.50 92 GLY A C 1
ATOM 766 O O . GLY A 1 92 ? 2.844 -3.345 16.326 1.00 92.50 92 GLY A O 1
ATOM 767 N N . PHE A 1 93 ? 2.322 -1.173 16.387 1.00 95.56 93 PHE A N 1
ATOM 768 C CA . PHE A 1 93 ? 1.425 -1.217 15.238 1.00 95.56 93 PHE A CA 1
ATOM 769 C C . PHE A 1 93 ? 2.206 -0.924 13.947 1.00 95.56 93 PHE A C 1
ATOM 771 O O . PHE A 1 93 ? 3.106 -0.091 13.932 1.00 95.56 93 PHE A O 1
ATOM 778 N N . ASN A 1 94 ? 1.927 -1.641 12.856 1.00 94.25 94 ASN A N 1
ATOM 779 C CA . ASN A 1 94 ? 2.708 -1.520 11.621 1.00 94.25 94 ASN A CA 1
ATOM 780 C C . ASN A 1 94 ? 1.865 -1.862 10.380 1.00 94.25 94 ASN A C 1
ATOM 782 O O . ASN A 1 94 ? 0.709 -2.270 10.483 1.00 94.25 94 ASN A O 1
ATOM 786 N N . THR A 1 95 ? 2.455 -1.750 9.187 1.00 93.06 95 THR A N 1
ATOM 787 C CA . THR A 1 95 ? 1.751 -2.009 7.918 1.00 93.06 95 THR A CA 1
ATOM 788 C C . THR A 1 95 ? 1.298 -3.466 7.724 1.00 93.06 95 THR A C 1
ATOM 790 O O . THR A 1 95 ? 0.392 -3.715 6.935 1.00 93.06 95 THR A O 1
ATOM 793 N N . ALA A 1 96 ? 1.864 -4.446 8.445 1.00 93.25 96 ALA A N 1
ATOM 794 C CA . ALA A 1 96 ? 1.343 -5.824 8.442 1.00 93.25 96 ALA A CA 1
ATOM 795 C C . ALA A 1 96 ? 0.047 -5.943 9.254 1.00 93.25 96 ALA A C 1
ATOM 797 O O . ALA A 1 96 ? -0.862 -6.672 8.857 1.00 93.25 96 ALA A O 1
ATOM 798 N N . HIS A 1 97 ? -0.070 -5.201 10.353 1.00 95.19 97 HIS A N 1
ATOM 799 C CA . HIS A 1 97 ? -1.322 -5.101 11.099 1.00 95.19 97 HIS A CA 1
ATOM 800 C C . HIS A 1 97 ? -2.396 -4.401 10.264 1.00 95.19 97 HIS A C 1
ATOM 802 O O . HIS A 1 97 ? -3.458 -4.977 10.060 1.00 95.19 97 HIS A O 1
ATOM 808 N N . MET A 1 98 ? -2.075 -3.238 9.687 1.00 93.88 98 MET A N 1
ATOM 809 C CA . MET A 1 98 ? -3.013 -2.490 8.844 1.00 93.88 98 MET A CA 1
ATOM 810 C C . MET A 1 98 ? -3.492 -3.291 7.623 1.00 93.88 98 MET A C 1
ATOM 812 O O . MET A 1 98 ? -4.691 -3.378 7.388 1.00 93.88 98 MET A O 1
ATOM 816 N N . SER A 1 99 ? -2.584 -3.947 6.889 1.00 92.69 99 SER A N 1
ATOM 817 C CA . SER A 1 99 ? -2.983 -4.809 5.760 1.00 92.69 99 SER A CA 1
ATOM 818 C C . SER A 1 99 ? -3.907 -5.946 6.196 1.00 92.69 99 SER A C 1
ATOM 820 O O . SER A 1 99 ? -4.863 -6.252 5.502 1.00 92.69 99 SER A O 1
ATOM 822 N N . SER A 1 100 ? -3.670 -6.547 7.365 1.00 92.94 100 SER A N 1
ATOM 823 C CA . SER A 1 100 ? -4.542 -7.608 7.890 1.00 92.94 100 SER A CA 1
ATOM 824 C C . SER A 1 100 ? -5.936 -7.094 8.260 1.00 92.94 100 SER A C 1
ATOM 826 O O . SER A 1 100 ? -6.911 -7.810 8.062 1.00 92.94 100 SER A O 1
ATOM 828 N N . ILE A 1 101 ? -6.037 -5.861 8.770 1.00 92.81 101 ILE A N 1
ATOM 829 C CA . ILE A 1 101 ? -7.328 -5.211 9.026 1.00 92.81 101 ILE A CA 1
ATOM 830 C C . ILE A 1 101 ? -8.090 -5.039 7.716 1.00 92.81 101 ILE A C 1
ATOM 832 O O . ILE A 1 101 ? -9.232 -5.470 7.634 1.00 92.81 101 ILE A O 1
ATOM 836 N N . PHE A 1 102 ? -7.458 -4.463 6.692 1.00 91.12 102 PHE A N 1
ATOM 837 C CA . PHE A 1 102 ? -8.131 -4.212 5.417 1.00 91.12 102 PHE A CA 1
ATOM 838 C C . PHE A 1 102 ? -8.551 -5.500 4.709 1.00 91.12 102 PHE A C 1
ATOM 840 O O . PHE A 1 102 ? -9.685 -5.568 4.257 1.00 91.12 102 PHE A O 1
ATOM 847 N N . MET A 1 103 ? -7.695 -6.531 4.687 1.00 89.94 103 MET A N 1
ATOM 848 C CA . MET A 1 103 ? -8.071 -7.852 4.162 1.00 89.94 103 MET A CA 1
ATOM 849 C C . MET A 1 103 ? -9.327 -8.387 4.855 1.00 89.94 103 MET A C 1
ATOM 851 O O . MET A 1 103 ? -10.299 -8.712 4.192 1.00 89.94 103 MET A O 1
ATOM 855 N N . HIS A 1 104 ? -9.345 -8.391 6.192 1.00 90.94 104 HIS A N 1
ATOM 856 C CA . HIS A 1 104 ? -10.484 -8.917 6.941 1.00 90.94 104 HIS A CA 1
ATOM 857 C C . HIS A 1 104 ? -11.785 -8.153 6.670 1.00 90.94 104 HIS A C 1
ATOM 859 O O . HIS A 1 104 ? -12.849 -8.754 6.614 1.00 90.94 104 HIS A O 1
ATOM 865 N N . LEU A 1 105 ? -11.716 -6.830 6.518 1.00 88.25 105 LEU A N 1
ATOM 866 C CA . LEU A 1 105 ? -12.903 -6.012 6.271 1.00 88.25 105 LEU A CA 1
ATOM 867 C C . LEU A 1 105 ? -13.449 -6.188 4.850 1.00 88.25 105 LEU A C 1
ATOM 869 O O . LEU A 1 105 ? -14.664 -6.144 4.673 1.00 88.25 105 LEU A O 1
ATOM 873 N N . VAL A 1 106 ? -12.574 -6.441 3.872 1.00 88.81 106 VAL A N 1
ATOM 874 C CA . VAL A 1 106 ? -12.978 -6.866 2.525 1.00 88.81 106 VAL A CA 1
ATOM 875 C C . VAL A 1 106 ? -13.629 -8.249 2.578 1.00 88.81 106 VAL A C 1
ATOM 877 O O . VAL A 1 106 ? -14.739 -8.410 2.079 1.00 88.81 106 VAL A O 1
ATOM 880 N N . ASP A 1 107 ? -12.991 -9.222 3.235 1.00 88.31 107 ASP A N 1
ATOM 881 C CA . ASP A 1 107 ? -13.503 -10.596 3.345 1.00 88.31 107 ASP A CA 1
ATOM 882 C C . ASP A 1 107 ? -14.863 -10.651 4.061 1.00 88.31 107 ASP A C 1
ATOM 884 O O . ASP A 1 107 ? -15.740 -11.432 3.699 1.00 88.31 107 ASP A O 1
ATOM 888 N N . ALA A 1 108 ? -15.057 -9.796 5.068 1.00 86.50 108 ALA A N 1
ATOM 889 C CA . ALA A 1 108 ? -16.311 -9.666 5.805 1.00 86.50 108 ALA A CA 1
ATOM 890 C C . ALA A 1 108 ? -17.387 -8.853 5.057 1.00 86.50 108 ALA A C 1
ATOM 892 O O . ALA A 1 108 ? -18.484 -8.674 5.585 1.00 86.50 108 ALA A O 1
ATOM 893 N N . GLY A 1 109 ? -17.087 -8.322 3.867 1.00 84.31 109 GLY A N 1
ATOM 894 C CA . GLY A 1 109 ? -18.012 -7.501 3.084 1.00 84.31 109 GLY A CA 1
ATOM 895 C C . GLY A 1 109 ? -18.333 -6.141 3.712 1.00 84.31 109 GLY A C 1
ATOM 896 O O . GLY A 1 109 ? -19.313 -5.509 3.325 1.00 84.31 109 GLY A O 1
ATOM 897 N N . VAL A 1 110 ? -17.526 -5.675 4.674 1.00 83.56 110 VAL A N 1
ATOM 898 C CA . VAL A 1 110 ? -17.714 -4.365 5.323 1.00 83.56 110 VAL A CA 1
ATOM 899 C C . V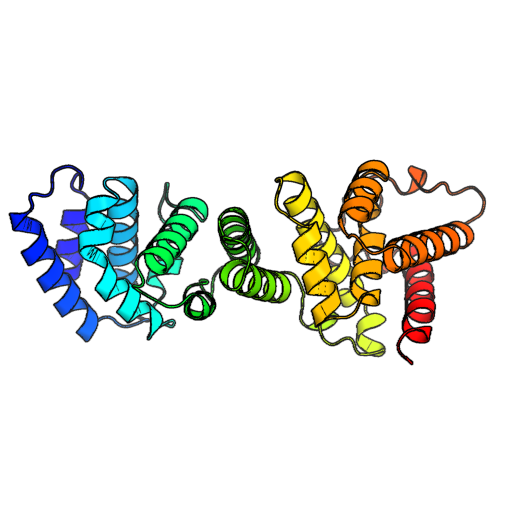AL A 1 110 ? -17.463 -3.233 4.327 1.00 83.56 110 VAL A C 1
ATOM 901 O O . VAL A 1 110 ? -18.124 -2.199 4.386 1.00 83.56 110 VAL A O 1
ATOM 904 N N . PHE A 1 111 ? -16.534 -3.424 3.390 1.00 83.19 111 PHE A N 1
ATOM 905 C CA . PHE A 1 111 ? -16.349 -2.512 2.266 1.00 83.19 111 PHE A CA 1
ATOM 906 C C . PHE A 1 111 ? -15.815 -3.231 1.024 1.00 83.19 111 PHE A C 1
ATOM 908 O O . PHE A 1 111 ? -15.311 -4.351 1.097 1.00 83.19 111 PHE A O 1
ATOM 915 N N . SER A 1 112 ? -15.936 -2.569 -0.127 1.00 87.81 112 SER A N 1
ATOM 916 C CA . SER A 1 112 ? -15.518 -3.107 -1.419 1.00 87.81 112 SER A CA 1
ATOM 917 C C . SER A 1 112 ? -14.000 -3.066 -1.572 1.00 87.81 112 SER A C 1
ATOM 919 O O . SER A 1 112 ? -13.334 -2.161 -1.076 1.00 87.81 112 SER A O 1
ATOM 921 N N . VAL A 1 113 ? -13.439 -3.992 -2.348 1.00 86.19 113 VAL A N 1
ATOM 922 C CA . VAL A 1 113 ? -12.023 -3.965 -2.752 1.00 86.19 113 VAL A CA 1
ATOM 923 C C . VAL A 1 113 ? -11.626 -2.604 -3.343 1.00 86.19 113 VAL A C 1
ATOM 925 O O . VAL A 1 113 ? -10.524 -2.121 -3.091 1.00 86.19 113 VAL A O 1
ATOM 928 N N . PHE A 1 114 ? -12.520 -1.950 -4.090 1.00 86.81 114 PHE A N 1
ATOM 929 C CA . PHE A 1 114 ? -12.250 -0.643 -4.699 1.00 86.81 114 PHE A CA 1
ATOM 930 C C . PHE A 1 114 ? -12.068 0.481 -3.668 1.00 86.81 114 PHE A C 1
ATOM 932 O O . PHE A 1 114 ? -11.392 1.472 -3.946 1.00 86.81 114 PHE A O 1
ATOM 939 N N . ASP A 1 115 ? -12.580 0.297 -2.449 1.00 84.31 115 ASP A N 1
ATOM 940 C CA . ASP A 1 115 ? -12.417 1.254 -1.357 1.00 84.31 115 ASP A CA 1
ATOM 941 C C . ASP A 1 115 ? -10.991 1.264 -0.790 1.00 84.31 115 ASP A C 1
ATOM 943 O O . ASP A 1 115 ? -10.626 2.191 -0.066 1.00 84.31 115 ASP A O 1
ATOM 947 N N . LEU A 1 116 ? -10.142 0.286 -1.142 1.00 81.88 116 LEU A N 1
ATOM 948 C CA . LEU A 1 116 ? -8.748 0.233 -0.694 1.00 81.88 116 LEU A CA 1
ATOM 949 C C . LEU A 1 116 ? -7.993 1.534 -0.987 1.00 81.88 116 LEU A C 1
ATOM 951 O O . LEU A 1 116 ? -7.218 1.976 -0.137 1.00 81.88 116 LEU A O 1
ATOM 955 N N . LYS A 1 117 ? -8.251 2.190 -2.130 1.00 79.88 117 LYS A N 1
ATOM 956 C CA . LYS A 1 117 ? -7.603 3.468 -2.476 1.00 79.88 117 LYS A CA 1
ATOM 957 C C . LYS A 1 117 ? -7.908 4.576 -1.453 1.00 79.88 117 LYS A C 1
ATOM 959 O O . LYS A 1 117 ? -7.029 5.387 -1.174 1.00 79.88 117 LYS A O 1
ATOM 964 N N . ASN A 1 118 ? -9.087 4.555 -0.825 1.00 81.75 118 ASN A N 1
ATOM 965 C CA . ASN A 1 118 ? -9.490 5.520 0.208 1.00 81.75 118 ASN A CA 1
ATOM 966 C C . ASN A 1 118 ? -8.814 5.254 1.563 1.00 81.75 118 ASN A C 1
ATOM 968 O O . ASN A 1 118 ? -8.678 6.157 2.388 1.00 81.75 118 ASN A O 1
ATOM 972 N N . PHE A 1 119 ? -8.365 4.018 1.792 1.00 78.75 119 PHE A N 1
ATOM 973 C CA . PHE A 1 119 ? -7.751 3.590 3.046 1.00 78.75 119 PHE A CA 1
ATOM 974 C C . PHE A 1 119 ? -6.223 3.610 3.035 1.00 78.75 119 PHE A C 1
ATOM 976 O O . PHE A 1 119 ? -5.599 3.554 4.100 1.00 78.75 119 PHE A O 1
ATOM 983 N N . ILE A 1 120 ? -5.599 3.711 1.859 1.00 83.19 120 ILE A N 1
ATOM 984 C CA . ILE A 1 120 ? -4.163 3.974 1.761 1.00 83.19 120 ILE A CA 1
ATOM 985 C C . ILE A 1 120 ? -3.922 5.369 2.351 1.00 83.19 120 ILE A C 1
ATOM 987 O O . ILE A 1 120 ? -4.421 6.356 1.812 1.00 83.19 120 ILE A O 1
ATOM 991 N N . PRO A 1 121 ? -3.154 5.498 3.448 1.00 80.31 121 PRO A N 1
ATOM 992 C CA . PRO A 1 121 ? -3.070 6.766 4.153 1.00 80.31 121 PRO A CA 1
ATOM 993 C C . PRO A 1 121 ? -2.416 7.836 3.270 1.00 80.31 121 PRO A C 1
ATOM 995 O O . PRO A 1 121 ? -1.212 7.799 3.002 1.00 80.31 121 PRO A O 1
ATOM 998 N N . ALA A 1 122 ? -3.226 8.792 2.808 1.00 77.69 122 ALA A N 1
ATOM 999 C CA . ALA A 1 122 ? -2.869 9.724 1.742 1.00 77.69 122 ALA A CA 1
ATOM 1000 C C . ALA A 1 122 ? -1.630 10.574 2.061 1.00 77.69 122 ALA A C 1
ATOM 1002 O O . ALA A 1 122 ? -0.835 10.845 1.159 1.00 77.69 122 ALA A O 1
ATOM 1003 N N . ARG A 1 123 ? -1.414 10.935 3.334 1.00 81.12 123 ARG A N 1
ATOM 1004 C CA . ARG A 1 123 ? -0.278 11.768 3.772 1.00 81.12 123 ARG A CA 1
ATOM 1005 C C . ARG A 1 123 ? 0.907 10.951 4.298 1.00 81.12 123 ARG A C 1
ATOM 1007 O O . ARG A 1 123 ? 1.912 11.524 4.712 1.00 81.12 123 ARG A O 1
ATOM 1014 N N . SER A 1 124 ? 0.831 9.617 4.250 1.00 84.81 124 SER A N 1
ATOM 1015 C CA . SER A 1 124 ? 1.977 8.766 4.583 1.00 84.81 124 SER A CA 1
ATOM 1016 C C . SER A 1 124 ? 3.096 8.878 3.540 1.00 84.81 124 SER A C 1
ATOM 1018 O O . SER A 1 124 ? 2.807 9.028 2.349 1.00 84.81 124 SER A O 1
ATOM 1020 N N . PRO A 1 125 ? 4.369 8.716 3.952 1.00 87.50 125 PRO A N 1
ATOM 1021 C CA . PRO A 1 125 ? 5.486 8.594 3.021 1.00 87.50 125 PRO A CA 1
ATOM 1022 C C . PRO A 1 125 ? 5.259 7.477 1.994 1.00 87.50 125 PRO A C 1
ATOM 1024 O O . PRO A 1 125 ? 4.668 6.442 2.321 1.00 87.50 125 PRO A O 1
ATOM 1027 N N . ALA A 1 126 ? 5.784 7.648 0.776 1.00 86.62 126 ALA A N 1
ATOM 1028 C CA . ALA A 1 126 ? 5.680 6.650 -0.293 1.00 86.62 126 ALA A CA 1
ATOM 1029 C C . ALA A 1 126 ? 6.179 5.266 0.155 1.00 86.62 126 ALA A C 1
ATOM 1031 O O . ALA A 1 126 ? 5.525 4.261 -0.098 1.00 86.62 126 ALA A O 1
ATOM 1032 N N . THR A 1 127 ? 7.267 5.210 0.928 1.00 87.81 127 THR A N 1
ATOM 1033 C CA . THR A 1 127 ? 7.810 3.963 1.490 1.00 87.81 127 THR A CA 1
ATOM 1034 C C . THR A 1 127 ? 6.809 3.219 2.379 1.00 87.81 127 THR A C 1
ATOM 1036 O O . THR A 1 127 ? 6.709 1.994 2.302 1.00 87.81 127 THR A O 1
ATOM 1039 N N . THR A 1 128 ? 6.022 3.936 3.185 1.00 89.69 128 THR A N 1
ATOM 1040 C CA . THR A 1 128 ? 4.958 3.358 4.019 1.00 89.69 128 THR A CA 1
ATOM 1041 C C . THR A 1 128 ? 3.806 2.841 3.165 1.00 89.69 128 THR A C 1
ATOM 1043 O O . THR A 1 128 ? 3.323 1.734 3.414 1.00 89.69 128 THR A O 1
ATOM 1046 N N . LYS A 1 129 ? 3.391 3.604 2.144 1.00 90.62 129 LYS A N 1
ATOM 1047 C CA . LYS A 1 129 ? 2.339 3.197 1.198 1.00 90.62 129 LYS A CA 1
ATOM 1048 C C . LYS A 1 129 ? 2.746 1.940 0.429 1.00 90.62 129 LYS A C 1
ATOM 1050 O O . LYS A 1 129 ? 2.014 0.958 0.455 1.00 90.62 129 LYS A O 1
ATOM 1055 N N . ILE A 1 130 ? 3.956 1.921 -0.133 1.00 91.94 130 ILE A N 1
ATOM 1056 C CA . ILE A 1 130 ? 4.547 0.760 -0.814 1.00 91.94 130 ILE A CA 1
ATOM 1057 C C . ILE A 1 130 ? 4.586 -0.441 0.130 1.00 91.94 130 ILE A C 1
ATOM 1059 O O . ILE A 1 130 ? 4.143 -1.525 -0.237 1.00 91.94 130 ILE A O 1
ATOM 1063 N N . ALA A 1 131 ? 5.063 -0.268 1.367 1.00 91.50 131 ALA A N 1
ATOM 1064 C CA . ALA A 1 131 ? 5.128 -1.361 2.334 1.00 91.50 131 ALA A CA 1
ATOM 1065 C C . ALA A 1 131 ? 3.743 -1.908 2.719 1.00 91.50 131 ALA A C 1
ATOM 1067 O O . ALA A 1 131 ? 3.620 -3.100 2.987 1.00 91.50 131 ALA A O 1
ATOM 1068 N N . LEU A 1 132 ? 2.717 -1.059 2.787 1.00 92.50 132 LEU A N 1
ATOM 1069 C CA . LEU A 1 132 ? 1.336 -1.468 3.041 1.00 92.50 132 LEU A CA 1
ATOM 1070 C C . LEU A 1 132 ? 0.753 -2.234 1.850 1.00 92.50 132 LEU A C 1
ATOM 1072 O O . LEU A 1 132 ? 0.297 -3.362 2.025 1.00 92.50 132 LEU A O 1
ATOM 1076 N N . LEU A 1 133 ? 0.833 -1.650 0.657 1.00 93.00 133 LEU A N 1
ATOM 1077 C CA . LEU A 1 133 ? 0.335 -2.223 -0.593 1.00 93.00 133 LEU A CA 1
ATOM 1078 C C . LEU A 1 133 ? 1.012 -3.549 -0.932 1.00 93.00 133 LEU A C 1
ATOM 1080 O O . LEU A 1 133 ? 0.337 -4.513 -1.261 1.00 93.00 133 LEU A O 1
ATOM 1084 N N . SER A 1 134 ? 2.327 -3.649 -0.743 1.00 92.12 134 SER A N 1
ATOM 1085 C CA . SER A 1 134 ? 3.059 -4.899 -0.979 1.00 92.12 134 SER A CA 1
ATOM 1086 C C . SER A 1 134 ? 2.588 -6.015 -0.038 1.00 92.12 134 SER A C 1
ATOM 1088 O O . SER A 1 134 ? 2.459 -7.171 -0.436 1.00 92.12 134 SER A O 1
ATOM 1090 N N . LYS A 1 135 ? 2.290 -5.682 1.226 1.00 92.75 135 LYS A N 1
ATOM 1091 C CA . LYS A 1 135 ? 1.768 -6.649 2.207 1.00 92.75 135 LYS A CA 1
ATOM 1092 C C . LYS A 1 135 ? 0.327 -7.060 1.929 1.00 92.75 135 LYS A C 1
ATOM 1094 O O . LYS A 1 135 ? -0.008 -8.207 2.210 1.00 92.75 135 LYS A O 1
ATOM 1099 N N . LEU A 1 136 ? -0.493 -6.146 1.407 1.00 91.31 136 LEU A N 1
ATOM 1100 C CA . LEU A 1 136 ? -1.826 -6.464 0.895 1.00 91.31 136 LEU A CA 1
ATOM 1101 C C . LEU A 1 136 ? -1.720 -7.402 -0.302 1.00 91.31 136 LEU A C 1
ATOM 1103 O O . LEU A 1 136 ? -2.277 -8.487 -0.256 1.00 91.31 136 LEU A O 1
ATOM 1107 N N . LEU A 1 137 ? -0.906 -7.049 -1.297 1.00 91.69 137 LEU A N 1
ATOM 1108 C CA . LEU A 1 137 ? -0.687 -7.844 -2.502 1.00 91.69 137 LEU A CA 1
ATOM 1109 C C . LEU A 1 137 ? -0.249 -9.280 -2.189 1.00 91.69 137 LEU A C 1
ATOM 1111 O O . LEU A 1 137 ? -0.753 -10.220 -2.786 1.00 91.69 137 LEU A O 1
ATOM 1115 N N . LYS A 1 138 ? 0.640 -9.470 -1.204 1.00 89.75 138 LYS A N 1
ATOM 1116 C CA . LYS A 1 138 ? 1.086 -10.806 -0.772 1.00 89.75 138 LYS A CA 1
ATOM 1117 C C . LYS A 1 138 ? -0.044 -11.685 -0.207 1.00 89.75 138 LYS A C 1
ATOM 1119 O O . LYS A 1 138 ? 0.111 -12.900 -0.148 1.00 89.75 138 LYS A O 1
ATOM 1124 N N . LYS A 1 139 ? -1.128 -11.076 0.273 1.00 88.31 139 LYS A N 1
ATOM 1125 C CA . LYS A 1 139 ? -2.289 -11.757 0.864 1.00 88.31 139 LYS A CA 1
ATOM 1126 C C . LYS A 1 139 ? -3.523 -11.730 -0.036 1.00 88.31 139 LYS A C 1
ATOM 1128 O O . LYS A 1 139 ? -4.470 -12.452 0.253 1.00 88.31 139 LYS A O 1
ATOM 1133 N N . ALA A 1 140 ? -3.525 -10.887 -1.063 1.00 88.69 140 ALA A N 1
ATOM 1134 C CA . ALA A 1 140 ? -4.651 -10.719 -1.957 1.00 88.69 140 ALA A CA 1
ATOM 1135 C C . ALA A 1 140 ? -4.858 -12.008 -2.770 1.00 88.69 140 ALA A C 1
ATOM 1137 O O . ALA A 1 140 ? -3.895 -12.503 -3.366 1.00 88.69 140 ALA A O 1
ATOM 1138 N N . PRO A 1 141 ? -6.082 -12.560 -2.808 1.00 88.62 141 PRO A N 1
ATOM 1139 C CA . PRO A 1 141 ? -6.398 -13.641 -3.727 1.00 88.62 141 PRO A CA 1
ATOM 1140 C C . PRO A 1 141 ? -6.277 -13.147 -5.173 1.00 88.62 141 PRO A C 1
ATOM 1142 O O . PRO A 1 141 ? -6.469 -11.959 -5.452 1.00 88.62 141 PRO A O 1
ATOM 1145 N N . ALA A 1 142 ? -5.974 -14.068 -6.088 1.00 87.62 142 ALA A N 1
ATOM 1146 C CA . ALA A 1 142 ? -5.959 -13.773 -7.517 1.00 87.62 142 ALA A CA 1
ATOM 1147 C C . ALA A 1 142 ? -7.316 -13.205 -7.976 1.00 87.62 142 ALA A C 1
ATOM 1149 O O . ALA A 1 142 ? -8.370 -13.626 -7.492 1.00 87.62 142 ALA A O 1
ATOM 1150 N N . GLY A 1 143 ? -7.277 -12.253 -8.910 1.00 89.44 143 GLY A N 1
ATOM 1151 C CA . GLY A 1 143 ? -8.447 -11.536 -9.422 1.00 89.44 143 GLY A CA 1
ATOM 1152 C C . GLY A 1 143 ? -8.519 -10.088 -8.931 1.00 89.44 143 GLY A C 1
ATOM 1153 O O . GLY A 1 143 ? -7.497 -9.459 -8.666 1.00 89.44 143 GLY A O 1
ATOM 1154 N N . VAL A 1 144 ? -9.741 -9.565 -8.768 1.00 88.62 144 VAL A N 1
ATOM 1155 C CA . VAL A 1 144 ? -10.005 -8.120 -8.593 1.00 88.62 144 VAL A CA 1
ATOM 1156 C C . VAL A 1 144 ? -9.194 -7.486 -7.454 1.00 88.62 144 VAL A C 1
ATOM 1158 O O . VAL A 1 144 ? -8.706 -6.366 -7.585 1.00 88.62 144 VAL A O 1
ATOM 1161 N N . MET A 1 145 ? -9.014 -8.186 -6.329 1.00 89.56 145 MET A N 1
ATOM 1162 C CA . MET A 1 145 ? -8.246 -7.653 -5.197 1.00 89.56 145 MET A CA 1
ATOM 1163 C C . MET A 1 145 ? -6.757 -7.515 -5.488 1.00 89.56 145 MET A C 1
ATOM 1165 O O . MET A 1 145 ? -6.152 -6.502 -5.124 1.00 89.56 145 MET A O 1
ATOM 1169 N N . GLN A 1 146 ? -6.178 -8.520 -6.138 1.00 91.44 146 GLN A N 1
ATOM 1170 C CA . GLN A 1 146 ? -4.801 -8.470 -6.596 1.00 91.44 146 GLN A CA 1
ATOM 1171 C C . GLN A 1 146 ? -4.618 -7.338 -7.611 1.00 91.44 146 GLN A C 1
ATOM 1173 O O . GLN A 1 146 ? -3.699 -6.541 -7.433 1.00 91.44 146 GLN A O 1
ATOM 1178 N N . ASP A 1 147 ? -5.527 -7.196 -8.577 1.00 91.50 147 ASP A N 1
ATOM 1179 C CA . ASP A 1 147 ? -5.455 -6.151 -9.605 1.00 91.50 147 ASP A CA 1
ATOM 1180 C C . ASP A 1 147 ? -5.490 -4.743 -9.005 1.00 91.50 147 ASP A C 1
ATOM 1182 O O . ASP A 1 147 ? -4.605 -3.933 -9.279 1.00 91.50 147 ASP A O 1
ATOM 1186 N N . VAL A 1 148 ? -6.438 -4.465 -8.104 1.00 91.00 148 VAL A N 1
ATOM 1187 C CA . VAL A 1 148 ? -6.547 -3.152 -7.442 1.00 91.00 148 VAL A CA 1
ATOM 1188 C C . VAL A 1 148 ? -5.306 -2.846 -6.597 1.00 91.00 148 VAL A C 1
ATOM 1190 O O . VAL A 1 148 ? -4.833 -1.706 -6.569 1.00 91.00 148 VAL A O 1
ATOM 1193 N N . CYS A 1 149 ? -4.745 -3.852 -5.916 1.00 91.69 149 CYS A N 1
ATOM 1194 C CA . CYS A 1 149 ? -3.511 -3.680 -5.150 1.00 91.69 149 CYS A CA 1
ATOM 1195 C C . CYS A 1 149 ? -2.298 -3.451 -6.059 1.00 91.69 149 CYS A C 1
ATOM 1197 O O . CYS A 1 149 ? -1.446 -2.631 -5.713 1.00 91.69 149 CYS A O 1
ATOM 1199 N N . LEU A 1 150 ? -2.212 -4.152 -7.195 1.00 93.06 150 LEU A N 1
ATOM 1200 C CA . LEU A 1 150 ? -1.157 -3.971 -8.190 1.00 93.06 150 LEU A CA 1
ATOM 1201 C C . LEU A 1 150 ? -1.222 -2.574 -8.804 1.00 93.06 150 LEU A C 1
ATOM 1203 O O . LEU A 1 150 ? -0.205 -1.891 -8.817 1.00 93.06 150 LEU A O 1
ATOM 1207 N N . GLU A 1 151 ? -2.398 -2.114 -9.232 1.00 92.12 151 GLU A N 1
ATOM 1208 C CA . GLU A 1 151 ? -2.583 -0.770 -9.798 1.00 92.12 151 GLU A CA 1
ATOM 1209 C C . GLU A 1 151 ? -2.152 0.313 -8.817 1.00 92.12 151 GLU A C 1
ATOM 1211 O O . GLU A 1 151 ? -1.302 1.140 -9.139 1.00 92.12 151 GLU A O 1
ATOM 1216 N N . ALA A 1 152 ? -2.656 0.262 -7.581 1.00 91.12 152 ALA A N 1
ATOM 1217 C CA . ALA A 1 152 ? -2.280 1.229 -6.555 1.00 91.12 152 ALA A CA 1
ATOM 1218 C C . ALA A 1 152 ? -0.776 1.172 -6.224 1.00 91.12 152 ALA A C 1
ATOM 1220 O O . ALA A 1 152 ? -0.155 2.199 -5.934 1.00 91.12 152 ALA A O 1
ATOM 1221 N N . LEU A 1 153 ? -0.170 -0.022 -6.249 1.00 92.62 153 LEU A N 1
ATOM 1222 C CA . LEU A 1 153 ? 1.262 -0.191 -6.015 1.00 92.62 153 LEU A CA 1
ATOM 1223 C C . LEU A 1 153 ? 2.083 0.403 -7.160 1.00 92.62 153 LEU A C 1
ATOM 1225 O O . LEU A 1 153 ? 3.026 1.139 -6.881 1.00 92.62 153 LEU A O 1
ATOM 1229 N N . VAL A 1 154 ? 1.709 0.148 -8.414 1.00 92.88 154 VAL A N 1
ATOM 1230 C CA . VAL A 1 154 ? 2.362 0.721 -9.599 1.00 92.88 154 VAL A CA 1
ATOM 1231 C C . VAL A 1 154 ? 2.248 2.244 -9.594 1.00 92.88 154 VAL A C 1
ATOM 1233 O O . VAL A 1 154 ? 3.278 2.909 -9.677 1.00 92.88 154 VAL A O 1
ATOM 1236 N N . GLU A 1 155 ? 1.050 2.793 -9.369 1.00 90.00 155 GLU A N 1
ATOM 1237 C CA . GLU A 1 155 ? 0.809 4.239 -9.224 1.00 90.00 155 GLU A CA 1
ATOM 1238 C C . GLU A 1 155 ? 1.689 4.868 -8.127 1.00 90.00 155 GLU A C 1
ATOM 1240 O O . GLU A 1 155 ? 2.118 6.013 -8.240 1.00 90.00 155 GLU A O 1
ATOM 1245 N N . THR A 1 156 ? 1.980 4.126 -7.052 1.00 90.44 156 THR A N 1
ATOM 1246 C CA . THR A 1 156 ? 2.818 4.618 -5.947 1.00 90.44 156 THR A CA 1
ATOM 1247 C C . THR A 1 156 ? 4.319 4.480 -6.232 1.00 90.44 156 THR A C 1
ATOM 1249 O O . THR A 1 156 ? 5.112 5.293 -5.756 1.00 90.44 156 THR A O 1
ATOM 1252 N N . ILE A 1 157 ? 4.729 3.433 -6.954 1.00 91.38 157 ILE A N 1
ATOM 1253 C CA . ILE A 1 157 ? 6.132 3.152 -7.296 1.00 91.38 157 ILE A CA 1
ATOM 1254 C C . ILE A 1 157 ? 6.623 4.052 -8.432 1.00 91.38 157 ILE A C 1
ATOM 1256 O O . ILE A 1 157 ? 7.814 4.365 -8.470 1.00 91.38 157 ILE A O 1
ATOM 1260 N N . MET A 1 158 ? 5.735 4.430 -9.352 1.00 88.06 158 MET A N 1
ATOM 1261 C CA . MET A 1 158 ? 6.052 5.183 -10.562 1.00 88.06 158 MET A CA 1
ATOM 1262 C C . MET A 1 158 ? 5.824 6.681 -10.354 1.00 88.06 158 MET A C 1
ATOM 1264 O O . MET A 1 158 ? 4.680 7.128 -10.291 1.00 88.06 158 MET A O 1
ATOM 1268 N N . PRO A 1 159 ? 6.885 7.505 -10.297 1.00 81.38 159 PRO A N 1
ATOM 1269 C CA . PRO A 1 159 ? 6.738 8.951 -10.307 1.00 81.38 159 PRO A CA 1
ATOM 1270 C C . PRO A 1 159 ? 6.010 9.437 -11.567 1.00 81.38 159 PRO A C 1
ATOM 1272 O O . PRO A 1 159 ? 6.077 8.823 -12.638 1.00 81.38 159 PRO A O 1
ATOM 1275 N N . ALA A 1 160 ? 5.346 10.590 -11.462 1.00 76.50 160 ALA A N 1
ATOM 1276 C CA . ALA A 1 160 ? 4.618 11.195 -12.580 1.00 76.50 160 ALA A CA 1
ATOM 1277 C C . ALA A 1 160 ? 5.525 11.472 -13.797 1.00 76.50 160 ALA A C 1
ATOM 1279 O O . ALA A 1 160 ? 5.097 11.313 -14.938 1.00 76.50 160 ALA A O 1
ATOM 1280 N N . SER A 1 161 ? 6.794 11.809 -13.545 1.00 71.69 161 SER A N 1
ATOM 1281 C CA . SER A 1 161 ? 7.834 12.016 -14.562 1.00 71.69 161 SER A CA 1
ATOM 1282 C C . SER A 1 161 ? 8.073 10.788 -15.445 1.00 71.69 161 SER A C 1
ATOM 1284 O O . SER A 1 161 ? 8.409 10.949 -16.618 1.00 71.69 161 SER A O 1
ATOM 1286 N N . ILE A 1 162 ? 7.885 9.584 -14.894 1.00 74.38 162 ILE A N 1
ATOM 1287 C CA . ILE A 1 162 ? 8.006 8.307 -15.605 1.00 74.38 162 ILE A CA 1
ATOM 1288 C C . ILE A 1 162 ? 6.671 7.905 -16.234 1.00 74.38 162 ILE A C 1
ATOM 1290 O O . ILE A 1 162 ? 6.647 7.375 -17.339 1.00 74.38 162 ILE A O 1
ATOM 1294 N N . SER A 1 163 ? 5.561 8.174 -15.546 1.00 70.44 163 SER A N 1
ATOM 1295 C CA . SER A 1 163 ? 4.222 7.760 -15.980 1.00 70.44 163 SER A CA 1
ATOM 1296 C C . SER A 1 163 ? 3.737 8.481 -17.241 1.00 70.44 163 SER A C 1
ATOM 1298 O O . SER A 1 163 ? 2.988 7.901 -18.022 1.00 70.44 163 SER A O 1
ATOM 1300 N N . GLN A 1 164 ? 4.160 9.733 -17.445 1.00 70.31 164 GLN A N 1
ATOM 1301 C CA . GLN A 1 164 ? 3.846 10.544 -18.626 1.00 70.31 164 GLN A CA 1
ATOM 1302 C C . GLN A 1 164 ? 5.124 11.219 -19.147 1.00 70.31 164 GLN A C 1
ATOM 1304 O O . GLN A 1 164 ? 5.332 12.420 -18.950 1.00 70.31 164 GLN A O 1
ATOM 1309 N N . PRO A 1 165 ? 6.034 10.449 -19.764 1.00 65.75 165 PRO A N 1
ATOM 1310 C CA . PRO A 1 165 ? 7.321 10.973 -20.175 1.00 65.75 165 PRO A CA 1
ATOM 1311 C C . PRO A 1 165 ? 7.146 11.919 -21.365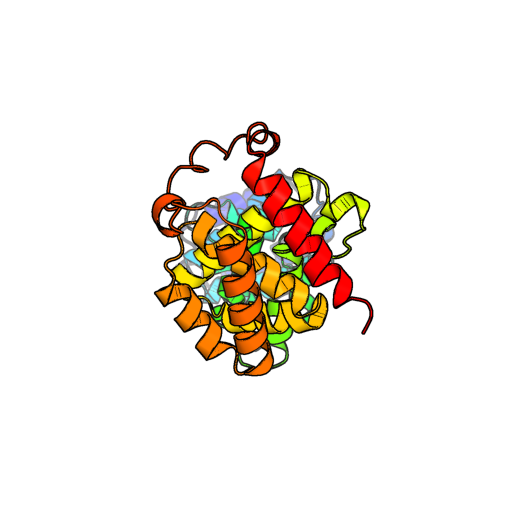 1.00 65.75 165 PRO A C 1
ATOM 1313 O O . PRO A 1 165 ? 6.612 11.539 -22.406 1.00 65.75 165 PRO A O 1
ATOM 1316 N N . THR A 1 166 ? 7.645 13.147 -21.242 1.00 69.50 166 THR A N 1
ATOM 1317 C CA . THR A 1 166 ? 7.877 14.009 -22.401 1.00 69.50 166 THR A CA 1
ATOM 1318 C C . THR A 1 166 ? 9.299 13.763 -22.915 1.00 69.50 166 THR A C 1
ATOM 1320 O O . THR A 1 166 ? 10.182 13.394 -22.135 1.00 69.50 166 THR A O 1
ATOM 1323 N N . PRO A 1 167 ? 9.588 13.983 -24.211 1.00 68.81 167 PRO A N 1
ATOM 1324 C CA . PRO A 1 167 ? 10.955 13.861 -24.728 1.00 68.81 167 PRO A CA 1
ATOM 1325 C C . PRO A 1 167 ? 11.975 14.703 -23.944 1.00 68.81 167 PRO A C 1
ATOM 1327 O O . PRO A 1 167 ? 13.132 14.315 -23.790 1.00 68.81 167 PRO A O 1
ATOM 1330 N N . GLU A 1 168 ? 11.534 15.846 -23.418 1.00 68.38 168 GLU A N 1
ATOM 1331 C CA . GLU A 1 168 ? 12.328 16.744 -22.582 1.00 68.38 168 GLU A CA 1
ATOM 1332 C C . GLU A 1 168 ? 12.538 16.183 -21.172 1.00 68.38 168 GLU A C 1
ATOM 1334 O O . GLU A 1 168 ? 13.665 16.214 -20.670 1.00 68.38 168 GLU A O 1
ATOM 1339 N N . SER A 1 169 ? 11.494 15.615 -20.548 1.00 68.62 169 SER A N 1
ATOM 1340 C CA . SER A 1 169 ? 11.612 15.013 -19.217 1.00 68.62 169 SER A CA 1
ATOM 1341 C C . SER A 1 169 ? 12.517 13.787 -19.244 1.00 68.62 169 SER A C 1
ATOM 1343 O O . SER A 1 169 ? 13.381 13.661 -18.388 1.00 68.62 169 SER A O 1
ATOM 1345 N N . MET A 1 170 ? 12.427 12.949 -20.279 1.00 65.06 170 MET A N 1
ATOM 1346 C CA . MET A 1 170 ? 13.286 11.772 -20.462 1.00 65.06 170 MET A CA 1
ATOM 1347 C C . MET A 1 170 ? 14.782 12.106 -20.507 1.00 65.06 170 MET A C 1
ATOM 1349 O O . MET A 1 170 ? 15.627 11.301 -20.119 1.00 65.06 170 MET A O 1
ATOM 1353 N N . MET A 1 171 ? 15.129 13.300 -20.983 1.00 62.53 171 MET A N 1
ATOM 1354 C CA . MET A 1 171 ? 16.514 13.756 -21.093 1.00 62.53 171 MET A CA 1
ATOM 1355 C C . MET A 1 171 ? 17.013 14.451 -19.818 1.00 62.53 171 MET A C 1
ATOM 1357 O O . MET A 1 171 ? 18.191 14.827 -19.743 1.00 62.53 171 MET A O 1
ATOM 1361 N N . SER A 1 172 ? 16.146 14.627 -18.816 1.00 68.06 172 SER A N 1
ATOM 1362 C CA . SER A 1 172 ? 16.490 15.299 -17.572 1.00 68.06 172 SER A CA 1
ATOM 1363 C C . SER A 1 172 ? 17.263 14.369 -16.617 1.00 68.06 172 SER A C 1
ATOM 1365 O O . SER A 1 172 ? 17.036 13.156 -16.569 1.00 68.06 172 SER A O 1
ATOM 1367 N N . PRO A 1 173 ? 18.169 14.919 -15.787 1.00 67.75 173 PRO A N 1
ATOM 1368 C CA . PRO A 1 173 ? 18.790 14.157 -14.705 1.00 67.75 173 PRO A CA 1
ATOM 1369 C C . PRO A 1 173 ? 17.780 13.638 -13.671 1.00 67.75 173 PRO A C 1
ATOM 1371 O O . PRO A 1 173 ? 18.029 12.602 -13.059 1.00 67.75 173 PRO A O 1
ATOM 1374 N N . SER A 1 174 ? 16.654 14.339 -13.478 1.00 74.44 174 SER A N 1
ATOM 1375 C CA . SER A 1 174 ? 15.618 13.923 -12.527 1.00 74.44 174 SER A CA 1
ATOM 1376 C C . SER A 1 174 ? 14.924 12.643 -12.976 1.00 74.44 174 SER A C 1
ATOM 1378 O O . SER A 1 174 ? 14.739 11.756 -12.158 1.00 74.44 174 SER A O 1
ATOM 1380 N N . PHE A 1 175 ? 14.658 12.483 -14.274 1.00 79.31 175 PHE A N 1
ATOM 1381 C CA . PHE A 1 175 ? 14.051 11.266 -14.807 1.00 79.31 175 PHE A CA 1
ATOM 1382 C C . PHE A 1 175 ? 14.927 10.031 -14.570 1.00 79.31 175 PHE A C 1
ATOM 1384 O O . PHE A 1 175 ? 14.435 8.982 -14.168 1.00 79.31 175 PHE A O 1
ATOM 1391 N N . LEU A 1 176 ? 16.244 10.147 -14.763 1.00 73.94 176 LEU A N 1
ATOM 1392 C CA . LEU A 1 176 ? 17.169 9.047 -14.462 1.00 73.94 176 LEU A CA 1
ATOM 1393 C C . LEU A 1 176 ? 17.232 8.729 -12.964 1.00 73.94 176 LEU A C 1
ATOM 1395 O O . LEU A 1 176 ? 17.309 7.557 -12.596 1.00 73.94 176 LEU A O 1
ATOM 1399 N N . GLY A 1 177 ? 17.190 9.756 -12.112 1.00 78.69 177 GLY A N 1
ATOM 1400 C CA . GLY A 1 177 ? 17.100 9.582 -10.663 1.00 78.69 177 GLY A CA 1
ATOM 1401 C C . GLY A 1 177 ? 15.816 8.860 -10.251 1.00 78.69 177 GLY A C 1
ATOM 1402 O O . GLY A 1 177 ? 15.874 7.913 -9.470 1.00 78.69 177 GLY A O 1
ATOM 1403 N N . ASP A 1 178 ? 14.685 9.247 -10.837 1.00 83.81 178 ASP A N 1
ATOM 1404 C CA . ASP A 1 178 ? 13.379 8.631 -10.608 1.00 83.81 178 ASP A CA 1
ATOM 1405 C C . ASP A 1 178 ? 13.381 7.159 -11.053 1.00 83.81 178 ASP A C 1
ATOM 1407 O O . ASP A 1 178 ? 12.971 6.283 -10.294 1.00 83.81 178 ASP A O 1
ATOM 1411 N N . MET A 1 179 ? 13.944 6.858 -12.229 1.00 83.88 179 MET A N 1
ATOM 1412 C CA . MET A 1 179 ? 14.101 5.489 -12.740 1.00 83.88 179 MET A CA 1
ATOM 1413 C C . MET A 1 179 ? 14.971 4.615 -11.830 1.00 83.88 179 MET A C 1
ATOM 1415 O O . MET A 1 179 ? 14.623 3.463 -11.563 1.00 83.88 179 MET A O 1
ATOM 1419 N N . LEU A 1 180 ? 16.094 5.148 -11.330 1.00 82.94 180 LEU A N 1
ATOM 1420 C CA . LEU A 1 180 ? 16.913 4.448 -10.339 1.00 82.94 180 LEU A CA 1
ATOM 1421 C C . LEU A 1 180 ? 16.141 4.218 -9.039 1.00 82.94 180 LEU A C 1
ATOM 1423 O O . LEU A 1 180 ? 16.219 3.126 -8.483 1.00 82.94 180 LEU A O 1
ATOM 1427 N N . GLY A 1 181 ? 15.395 5.213 -8.557 1.00 86.00 181 GLY A N 1
ATOM 1428 C CA . GLY A 1 181 ? 14.571 5.092 -7.355 1.00 86.00 181 GLY A CA 1
ATOM 1429 C C . GLY A 1 181 ? 13.519 3.991 -7.493 1.00 86.00 181 GLY A C 1
ATOM 1430 O O . GLY A 1 181 ? 13.414 3.114 -6.634 1.00 86.00 181 GLY A O 1
ATOM 1431 N N . THR A 1 182 ? 12.800 3.970 -8.616 1.00 90.88 182 THR A N 1
ATOM 1432 C CA . THR A 1 182 ? 11.856 2.902 -8.961 1.00 90.88 182 THR A CA 1
ATOM 1433 C C . THR A 1 182 ? 12.548 1.537 -9.012 1.00 90.88 182 THR A C 1
ATOM 1435 O O . THR A 1 182 ? 12.060 0.578 -8.409 1.00 90.88 182 THR A O 1
ATOM 1438 N N . ALA A 1 183 ? 13.721 1.440 -9.645 1.00 90.44 183 ALA A N 1
ATOM 1439 C CA . ALA A 1 183 ? 14.493 0.203 -9.690 1.00 90.44 183 ALA A CA 1
ATOM 1440 C C . ALA A 1 183 ? 14.921 -0.282 -8.294 1.00 90.44 183 ALA A C 1
ATOM 1442 O O . ALA A 1 183 ? 14.754 -1.459 -7.977 1.00 90.44 183 ALA A O 1
ATOM 1443 N N . GLN A 1 184 ? 15.402 0.615 -7.426 1.00 89.25 184 GLN A N 1
ATOM 1444 C CA . GLN A 1 184 ? 15.756 0.292 -6.037 1.00 89.25 184 GLN A CA 1
ATOM 1445 C C . GLN A 1 184 ? 14.562 -0.276 -5.267 1.00 89.25 184 GLN A C 1
ATOM 1447 O O . GLN A 1 184 ? 14.703 -1.261 -4.538 1.00 89.25 184 GLN A O 1
ATOM 1452 N N . ILE A 1 185 ? 13.379 0.322 -5.438 1.00 91.56 185 ILE A N 1
ATOM 1453 C CA . ILE A 1 185 ? 12.152 -0.150 -4.795 1.00 91.56 185 ILE A CA 1
ATOM 1454 C C . ILE A 1 185 ? 11.809 -1.561 -5.278 1.00 91.56 185 ILE A C 1
ATOM 1456 O O . ILE A 1 185 ? 11.585 -2.440 -4.446 1.00 91.56 185 ILE A O 1
ATOM 1460 N N . LEU A 1 186 ? 11.807 -1.805 -6.589 1.00 92.62 186 LEU A N 1
ATOM 1461 C CA . LEU A 1 186 ? 11.462 -3.113 -7.155 1.00 92.62 186 LEU A CA 1
ATOM 1462 C C . LEU A 1 186 ? 12.452 -4.205 -6.731 1.00 92.62 186 LEU A C 1
ATOM 1464 O O . LEU A 1 186 ? 12.027 -5.288 -6.333 1.00 92.62 186 LEU A O 1
ATOM 1468 N N . VAL A 1 187 ? 13.754 -3.909 -6.703 1.00 90.38 187 VAL A N 1
ATOM 1469 C CA . VAL A 1 187 ? 14.773 -4.846 -6.200 1.00 90.38 187 VAL A CA 1
ATOM 1470 C C . VAL A 1 187 ? 14.581 -5.133 -4.711 1.00 90.38 187 VAL A C 1
ATOM 1472 O O . VAL A 1 187 ? 14.650 -6.287 -4.284 1.00 90.38 187 VAL A O 1
ATOM 1475 N N . MET A 1 188 ? 14.269 -4.116 -3.901 1.00 90.56 188 MET A N 1
ATOM 1476 C CA . MET A 1 188 ? 13.931 -4.317 -2.489 1.00 90.56 188 MET A CA 1
ATOM 1477 C C . MET A 1 188 ? 12.686 -5.207 -2.329 1.00 90.56 188 MET A C 1
ATOM 1479 O O . MET A 1 188 ? 12.658 -6.061 -1.439 1.00 90.56 188 MET A O 1
ATOM 1483 N N . LEU A 1 189 ? 11.650 -5.008 -3.148 1.00 91.12 189 LEU A N 1
ATOM 1484 C CA . LEU A 1 189 ? 10.436 -5.825 -3.108 1.00 91.12 189 LEU A CA 1
ATOM 1485 C C . LEU A 1 189 ? 10.726 -7.278 -3.497 1.00 91.12 189 LEU A C 1
ATOM 1487 O O . LEU A 1 189 ? 10.304 -8.189 -2.783 1.00 91.12 189 LEU A O 1
ATOM 1491 N N . HIS A 1 190 ? 11.515 -7.489 -4.550 1.00 90.38 190 HIS A N 1
ATOM 1492 C CA . HIS A 1 190 ? 11.915 -8.816 -5.009 1.00 90.38 190 HIS A CA 1
ATOM 1493 C C . HIS A 1 190 ? 12.662 -9.574 -3.906 1.00 90.38 190 HIS A C 1
ATOM 1495 O O . HIS A 1 190 ? 12.261 -10.670 -3.519 1.00 90.38 190 HIS A O 1
ATOM 1501 N N . ARG A 1 191 ? 13.666 -8.938 -3.290 1.00 88.50 191 ARG A N 1
ATOM 1502 C CA . ARG A 1 191 ? 14.453 -9.522 -2.188 1.00 88.50 191 ARG A CA 1
ATOM 1503 C C . ARG A 1 191 ? 13.636 -9.825 -0.934 1.00 88.50 191 ARG A C 1
ATOM 1505 O O . ARG A 1 191 ? 14.016 -10.676 -0.137 1.00 88.50 191 ARG A O 1
ATOM 1512 N N . LYS A 1 192 ? 12.509 -9.139 -0.738 1.00 88.69 192 LYS A N 1
ATOM 1513 C CA . LYS A 1 192 ? 11.556 -9.413 0.352 1.00 88.69 192 LYS A CA 1
ATOM 1514 C C . LYS A 1 192 ? 10.522 -10.491 -0.007 1.00 88.69 192 LYS A C 1
ATOM 1516 O O . LYS A 1 192 ? 9.627 -10.758 0.800 1.00 88.69 192 LYS A O 1
ATOM 1521 N N . GLY A 1 193 ? 10.635 -11.109 -1.184 1.00 87.94 193 GLY A N 1
ATOM 1522 C CA . GLY A 1 193 ? 9.738 -12.158 -1.660 1.00 87.94 193 GLY A CA 1
ATOM 1523 C C . GLY A 1 193 ? 8.331 -11.648 -1.968 1.00 87.94 193 GLY A C 1
ATOM 1524 O O . GLY A 1 193 ? 7.358 -12.354 -1.699 1.00 87.94 193 GLY A O 1
ATOM 1525 N N . TYR A 1 194 ? 8.205 -10.403 -2.437 1.00 88.94 194 TYR A N 1
ATOM 1526 C CA . TYR A 1 194 ? 6.962 -9.911 -3.033 1.00 88.94 194 TYR A CA 1
ATOM 1527 C C . TYR A 1 194 ? 6.899 -10.311 -4.518 1.00 88.94 194 TYR A C 1
ATOM 1529 O O . TYR A 1 194 ? 7.956 -10.431 -5.144 1.00 88.94 194 TYR A O 1
ATOM 1537 N N . PRO A 1 195 ?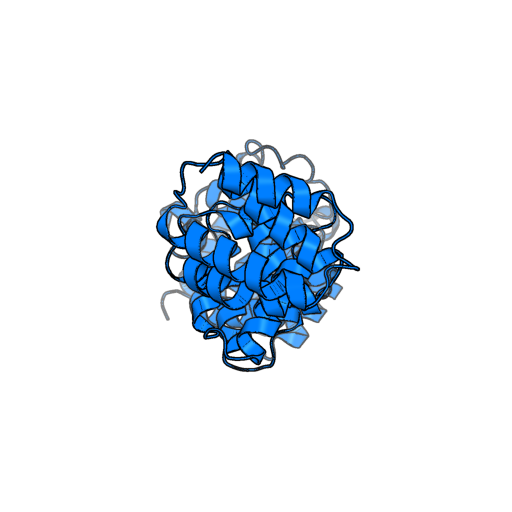 5.693 -10.506 -5.085 1.00 87.69 195 PRO A N 1
ATOM 1538 C CA . PRO A 1 195 ? 5.513 -10.945 -6.471 1.00 87.69 195 PRO A CA 1
ATOM 1539 C C . PRO A 1 195 ? 5.785 -9.795 -7.457 1.00 87.69 195 PRO A C 1
ATOM 1541 O O . PRO A 1 195 ? 4.872 -9.154 -7.973 1.00 87.69 195 PRO A O 1
ATOM 1544 N N . VAL A 1 196 ? 7.064 -9.460 -7.649 1.00 89.94 196 VAL A N 1
ATOM 1545 C CA . VAL A 1 196 ? 7.512 -8.351 -8.514 1.00 89.94 196 VAL A CA 1
ATOM 1546 C C . VAL A 1 196 ? 7.258 -8.632 -9.995 1.00 89.94 196 VAL A C 1
ATOM 1548 O O . VAL A 1 196 ? 7.072 -7.700 -10.766 1.00 89.94 196 VAL A O 1
ATOM 1551 N N . ASP A 1 197 ? 7.190 -9.899 -10.383 1.00 88.06 197 ASP A N 1
ATOM 1552 C CA . ASP A 1 197 ? 6.736 -10.356 -11.696 1.00 88.06 197 ASP A CA 1
ATOM 1553 C C . ASP A 1 197 ? 5.338 -9.816 -12.039 1.00 88.06 197 ASP A C 1
ATOM 1555 O O . ASP A 1 197 ? 5.164 -9.198 -13.089 1.00 88.06 197 ASP A O 1
ATOM 1559 N N . LEU A 1 198 ? 4.378 -9.917 -11.115 1.00 90.38 198 LEU A N 1
ATOM 1560 C CA . LEU A 1 198 ? 3.034 -9.357 -11.303 1.00 90.38 198 LEU A CA 1
ATOM 1561 C C . LEU A 1 198 ? 3.049 -7.825 -11.360 1.00 90.38 198 LEU A C 1
ATOM 1563 O O . LEU A 1 198 ? 2.317 -7.215 -12.139 1.00 90.38 198 LEU A O 1
ATOM 1567 N N . VAL A 1 199 ? 3.910 -7.186 -10.558 1.00 91.94 199 VAL A N 1
ATOM 1568 C CA . VAL A 1 199 ? 4.093 -5.725 -10.604 1.00 91.94 199 VAL A CA 1
ATOM 1569 C C . VAL A 1 199 ? 4.585 -5.308 -11.985 1.00 91.94 199 VAL A C 1
ATOM 1571 O O . VAL A 1 199 ? 4.057 -4.366 -12.561 1.00 91.94 199 VAL A O 1
ATOM 1574 N N . PHE A 1 200 ? 5.547 -6.029 -12.553 1.00 89.69 200 PHE A N 1
ATOM 1575 C CA . PHE A 1 200 ? 6.064 -5.751 -13.886 1.00 89.69 200 PHE A CA 1
ATOM 1576 C C . PHE A 1 200 ? 5.059 -5.977 -15.004 1.00 89.69 200 PHE A C 1
ATOM 1578 O O . PHE A 1 200 ? 4.993 -5.144 -15.907 1.00 89.69 200 PHE A O 1
ATOM 1585 N N . GLN A 1 201 ? 4.283 -7.060 -14.945 1.00 88.56 201 GLN A N 1
ATOM 1586 C CA . GLN A 1 201 ? 3.192 -7.289 -15.893 1.00 88.56 201 GLN A CA 1
ATOM 1587 C C . GLN A 1 201 ? 2.237 -6.093 -15.877 1.00 88.56 201 GLN A C 1
ATOM 1589 O O . GLN A 1 201 ? 2.023 -5.464 -16.914 1.00 88.56 201 GLN A O 1
ATOM 1594 N N . LYS A 1 202 ? 1.805 -5.668 -14.683 1.00 91.94 202 LYS A N 1
ATOM 1595 C CA . LYS A 1 202 ? 0.911 -4.516 -14.534 1.00 91.94 202 LYS A CA 1
ATOM 1596 C C . LYS A 1 202 ? 1.541 -3.194 -14.981 1.00 91.94 202 LYS A C 1
ATOM 1598 O O . LYS A 1 202 ? 0.882 -2.376 -15.615 1.00 91.94 202 LYS A O 1
ATOM 1603 N N . MET A 1 203 ? 2.828 -2.977 -14.708 1.00 90.81 203 MET A N 1
ATOM 1604 C CA . MET A 1 203 ? 3.561 -1.817 -15.234 1.00 90.81 203 MET A CA 1
ATOM 1605 C C . MET A 1 203 ? 3.610 -1.825 -16.763 1.00 90.81 203 MET A C 1
ATOM 1607 O O . MET A 1 203 ? 3.482 -0.767 -17.373 1.00 90.81 203 MET A O 1
ATOM 1611 N N . GLY A 1 204 ? 3.793 -2.996 -17.375 1.00 87.44 204 GLY A N 1
ATOM 1612 C CA . GLY A 1 204 ? 3.795 -3.170 -18.824 1.00 87.44 204 GLY A CA 1
ATOM 1613 C C . GLY A 1 204 ? 2.431 -2.884 -19.448 1.00 87.44 204 GLY A C 1
ATOM 1614 O O . GLY A 1 204 ? 2.379 -2.245 -20.494 1.00 87.44 204 GLY A O 1
ATOM 1615 N N . GLU A 1 205 ? 1.345 -3.285 -18.786 1.00 87.31 205 GLU A N 1
ATOM 1616 C CA . GLU A 1 205 ? -0.029 -2.961 -19.193 1.00 87.31 205 GLU A CA 1
ATOM 1617 C C . GLU A 1 205 ? -0.309 -1.452 -19.144 1.00 87.31 205 GLU A C 1
ATOM 1619 O O . GLU A 1 205 ? -0.882 -0.904 -20.081 1.00 87.31 205 GLU A O 1
ATOM 1624 N N . ILE A 1 206 ? 0.105 -0.771 -18.068 1.00 86.81 206 ILE A N 1
ATOM 1625 C CA . ILE A 1 206 ? -0.228 0.647 -17.837 1.00 86.81 206 ILE A CA 1
ATOM 1626 C C . ILE A 1 206 ? 0.699 1.593 -18.617 1.00 86.81 206 ILE A C 1
ATOM 1628 O O . ILE A 1 206 ? 0.244 2.592 -19.172 1.00 86.81 206 ILE A O 1
ATOM 1632 N N . HIS A 1 207 ? 2.004 1.312 -18.640 1.00 83.94 207 HIS A N 1
ATOM 1633 C CA . HIS A 1 207 ? 3.034 2.231 -19.152 1.00 83.94 207 HIS A CA 1
ATOM 1634 C C . HIS A 1 207 ? 3.770 1.712 -20.394 1.00 83.94 207 HIS A C 1
ATOM 1636 O O . HIS A 1 207 ? 4.663 2.388 -20.909 1.00 83.94 207 HIS A O 1
ATOM 1642 N N . GLY A 1 208 ? 3.420 0.519 -20.871 1.00 82.81 208 GLY A N 1
ATOM 1643 C CA . GLY A 1 208 ? 4.067 -0.133 -22.001 1.00 82.81 208 GLY A CA 1
ATOM 1644 C C . GLY A 1 208 ? 5.325 -0.931 -21.619 1.00 82.81 208 GLY A C 1
ATOM 1645 O O . GLY A 1 208 ? 6.037 -0.610 -20.657 1.00 82.81 208 GLY A O 1
ATOM 1646 N N . PRO A 1 209 ? 5.665 -1.973 -22.401 1.00 79.12 209 PRO A N 1
ATOM 1647 C CA . PRO A 1 209 ? 6.803 -2.851 -22.124 1.00 79.12 209 PRO A CA 1
ATOM 1648 C C . PRO A 1 209 ? 8.154 -2.128 -22.206 1.00 79.12 209 PRO A C 1
ATOM 1650 O O . PRO A 1 209 ? 9.108 -2.527 -21.539 1.00 79.12 209 PRO A O 1
ATOM 1653 N N . GLN A 1 210 ? 8.258 -1.044 -22.985 1.00 76.06 210 GLN A N 1
ATOM 1654 C CA . GLN A 1 210 ? 9.503 -0.282 -23.118 1.00 76.06 210 GLN A CA 1
ATOM 1655 C C . GLN A 1 210 ? 9.913 0.350 -21.784 1.00 76.06 210 GLN A C 1
ATOM 1657 O O . GLN A 1 210 ? 11.099 0.363 -21.450 1.00 76.06 210 GLN A O 1
ATOM 1662 N N . MET A 1 211 ? 8.942 0.827 -20.999 1.00 81.50 211 MET A N 1
ATOM 1663 C CA . MET A 1 211 ? 9.218 1.430 -19.699 1.00 81.50 211 MET A CA 1
ATOM 1664 C C . MET A 1 211 ? 9.757 0.396 -18.709 1.00 81.50 211 MET A C 1
ATOM 1666 O O . MET A 1 211 ? 10.759 0.631 -18.032 1.00 81.50 211 MET A O 1
ATOM 1670 N N . VAL A 1 212 ? 9.148 -0.791 -18.685 1.00 84.44 212 VAL A N 1
ATOM 1671 C CA . VAL A 1 212 ? 9.599 -1.905 -17.842 1.00 84.44 212 VAL A CA 1
ATOM 1672 C C . VAL A 1 212 ? 11.028 -2.313 -18.204 1.00 84.44 212 VAL A C 1
ATOM 1674 O O . VAL A 1 212 ? 11.874 -2.439 -17.318 1.00 84.44 212 VAL A O 1
ATOM 1677 N N . LEU A 1 213 ? 11.338 -2.433 -19.499 1.00 81.62 213 LEU A N 1
ATOM 1678 C CA . LEU A 1 213 ? 12.691 -2.743 -19.972 1.00 81.62 213 LEU A CA 1
ATOM 1679 C C . LEU A 1 213 ? 13.710 -1.705 -19.503 1.00 81.62 213 LEU A C 1
ATOM 1681 O O . LEU A 1 213 ? 14.779 -2.067 -19.014 1.00 81.62 213 LEU A O 1
ATOM 1685 N N . MET A 1 214 ? 13.381 -0.419 -19.611 1.00 79.94 214 MET A N 1
ATOM 1686 C CA . MET A 1 214 ? 14.259 0.651 -19.151 1.00 79.94 214 MET A CA 1
ATOM 1687 C C . MET A 1 214 ? 14.543 0.569 -17.646 1.00 79.94 214 MET A C 1
ATOM 1689 O O . MET A 1 214 ? 15.686 0.764 -17.237 1.00 79.94 214 MET A O 1
ATOM 1693 N N . ILE A 1 215 ? 13.536 0.248 -16.830 1.00 86.38 215 ILE A N 1
ATOM 1694 C CA . ILE A 1 215 ? 13.692 0.065 -15.381 1.00 86.38 215 ILE A CA 1
ATOM 1695 C C . ILE A 1 215 ? 14.547 -1.170 -15.082 1.00 86.38 215 ILE A C 1
ATOM 1697 O O . ILE A 1 215 ? 15.476 -1.098 -14.281 1.00 86.38 215 ILE A O 1
ATOM 1701 N N . MET A 1 216 ? 14.304 -2.293 -15.758 1.00 84.56 216 MET A N 1
ATOM 1702 C CA . MET A 1 216 ? 15.094 -3.517 -15.573 1.00 84.56 216 MET A CA 1
ATOM 1703 C C . MET A 1 216 ? 16.562 -3.340 -15.969 1.00 84.56 216 MET A C 1
ATOM 1705 O O . MET A 1 216 ? 17.447 -3.962 -15.385 1.00 84.56 216 MET A O 1
ATOM 1709 N N . MET A 1 217 ? 16.857 -2.462 -16.928 1.00 81.31 217 MET A N 1
ATOM 1710 C CA . MET A 1 217 ? 18.237 -2.126 -17.292 1.00 81.31 217 MET A CA 1
ATOM 1711 C C . MET A 1 217 ? 18.978 -1.381 -16.167 1.00 81.31 217 MET A C 1
ATOM 1713 O O . MET A 1 217 ? 20.208 -1.405 -16.134 1.00 81.31 217 MET A O 1
ATOM 1717 N N . MET A 1 218 ? 18.253 -0.788 -15.212 1.00 82.38 218 MET A N 1
ATOM 1718 C CA . MET A 1 218 ? 18.817 -0.141 -14.022 1.00 82.38 218 MET A CA 1
ATOM 1719 C C . MET A 1 218 ? 19.143 -1.125 -12.887 1.00 82.38 218 MET A C 1
ATOM 1721 O O . MET A 1 218 ? 19.843 -0.75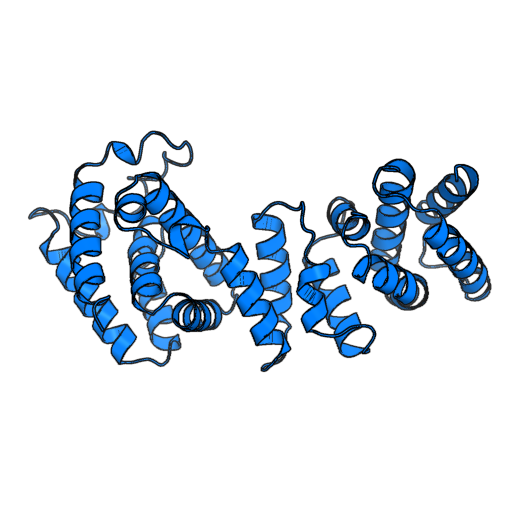7 -11.947 1.00 82.38 218 MET A O 1
ATOM 1725 N N . PHE A 1 219 ? 18.677 -2.375 -12.949 1.00 84.62 219 PHE A N 1
ATOM 1726 C CA . PHE A 1 219 ? 18.824 -3.357 -11.864 1.00 84.62 219 PHE A CA 1
ATOM 1727 C C . PHE A 1 219 ? 20.275 -3.649 -11.448 1.00 84.62 219 PHE A C 1
ATOM 1729 O O . PHE A 1 219 ? 20.558 -3.638 -10.246 1.00 84.62 219 PHE A O 1
ATOM 1736 N N . PRO A 1 220 ? 21.231 -3.806 -12.383 1.00 80.62 220 PRO A N 1
ATOM 1737 C CA . PRO A 1 220 ? 22.637 -3.960 -12.014 1.00 80.62 220 PRO A CA 1
ATOM 1738 C C . PRO A 1 220 ? 23.191 -2.755 -11.239 1.00 80.62 220 PRO A C 1
ATOM 1740 O O . PRO A 1 220 ? 24.006 -2.920 -10.337 1.00 80.62 220 PRO A O 1
ATOM 1743 N N . GLN A 1 221 ? 22.705 -1.541 -11.533 1.00 74.62 221 GLN A N 1
ATOM 1744 C CA . GLN A 1 221 ? 23.156 -0.303 -10.879 1.00 74.62 221 GLN A CA 1
ATOM 1745 C C . GLN A 1 221 ? 22.711 -0.213 -9.416 1.00 74.62 221 GLN A C 1
ATOM 1747 O O . GLN A 1 221 ? 23.295 0.528 -8.628 1.00 74.62 221 GLN A O 1
ATOM 1752 N N . VAL A 1 222 ? 21.681 -0.976 -9.048 1.00 79.44 222 VAL A N 1
ATOM 1753 C CA . VAL A 1 222 ? 21.136 -1.045 -7.687 1.00 79.44 222 VAL A CA 1
ATOM 1754 C C . VAL A 1 222 ? 21.526 -2.353 -6.985 1.00 79.44 222 VAL A C 1
ATOM 1756 O O . VAL A 1 222 ? 20.928 -2.732 -5.978 1.00 79.44 222 VAL A O 1
ATOM 1759 N N . GLY A 1 223 ? 22.555 -3.032 -7.508 1.00 76.38 223 GLY A N 1
ATOM 1760 C CA . GLY A 1 223 ? 23.195 -4.188 -6.886 1.00 76.38 223 GLY A CA 1
ATOM 1761 C C . GLY A 1 223 ? 22.473 -5.516 -7.104 1.00 76.38 223 GLY A C 1
ATOM 1762 O O . GLY A 1 223 ? 22.706 -6.448 -6.338 1.00 76.38 223 GLY A O 1
ATOM 1763 N N . MET A 1 224 ? 21.571 -5.622 -8.085 1.00 82.75 224 MET A N 1
ATOM 1764 C CA . MET A 1 224 ? 20.942 -6.896 -8.445 1.00 82.75 224 MET A CA 1
ATOM 1765 C C . MET A 1 224 ? 21.846 -7.695 -9.385 1.00 82.75 224 MET A C 1
ATOM 1767 O O . MET A 1 224 ? 22.278 -7.184 -10.421 1.00 82.75 224 MET A O 1
ATOM 1771 N N . LYS A 1 225 ? 22.128 -8.953 -9.034 1.00 84.06 225 LYS A N 1
ATOM 1772 C CA . LYS A 1 225 ? 22.988 -9.829 -9.837 1.00 84.06 225 LYS A CA 1
ATOM 1773 C C . LYS A 1 225 ? 22.277 -10.263 -11.112 1.00 84.06 225 LYS A C 1
ATOM 1775 O O . LYS A 1 225 ? 21.062 -10.428 -11.137 1.00 84.06 225 LYS A O 1
ATOM 1780 N N . GLU A 1 226 ? 23.052 -10.540 -12.156 1.00 80.31 226 GLU A N 1
ATOM 1781 C CA . GLU A 1 226 ? 22.519 -10.974 -13.451 1.00 80.31 226 GLU A CA 1
ATOM 1782 C C . GLU A 1 226 ? 21.639 -12.227 -13.347 1.00 80.31 226 GLU A C 1
ATOM 1784 O O . GLU A 1 226 ? 20.591 -12.289 -13.981 1.00 80.31 226 GLU A O 1
ATOM 1789 N N . GLN A 1 227 ? 22.010 -13.182 -12.491 1.00 84.00 227 GLN A N 1
ATOM 1790 C CA . GLN A 1 227 ? 21.201 -14.375 -12.222 1.00 84.00 227 GLN A CA 1
ATOM 1791 C C . GLN A 1 227 ? 19.818 -14.028 -11.653 1.00 84.00 227 GLN A C 1
ATOM 1793 O O . GLN A 1 227 ? 18.826 -14.590 -12.106 1.00 84.00 227 GLN A O 1
ATOM 1798 N N . GLU A 1 228 ? 19.737 -13.070 -10.720 1.00 84.00 228 GLU A N 1
ATOM 1799 C CA . GLU A 1 228 ? 18.455 -12.620 -10.159 1.00 84.00 228 GLU A CA 1
ATOM 1800 C C . GLU A 1 228 ? 17.593 -11.947 -11.249 1.00 84.00 228 GLU A C 1
ATOM 1802 O O . GLU A 1 228 ? 16.377 -12.125 -11.293 1.00 84.00 228 GLU A O 1
ATOM 1807 N N . VAL A 1 229 ? 18.213 -11.196 -12.171 1.00 83.56 229 VAL A N 1
ATOM 1808 C CA . VAL A 1 229 ? 17.490 -10.572 -13.293 1.00 83.56 229 VAL A CA 1
ATOM 1809 C C . VAL A 1 229 ? 16.941 -11.624 -14.259 1.00 83.56 229 VAL A C 1
ATOM 1811 O O . VAL A 1 229 ? 15.794 -11.512 -14.687 1.00 83.56 229 VAL A O 1
ATOM 1814 N N . GLN A 1 230 ? 17.721 -12.660 -14.577 1.00 81.50 230 GLN A N 1
ATOM 1815 C CA . GLN A 1 230 ? 17.265 -13.768 -15.425 1.00 81.50 230 GLN A CA 1
ATOM 1816 C C . GLN A 1 230 ? 16.144 -14.578 -14.759 1.00 81.50 230 GLN A C 1
ATOM 1818 O O . GLN A 1 230 ? 15.196 -14.975 -15.432 1.00 81.50 230 GLN A O 1
ATOM 1823 N N . GLU A 1 231 ? 16.202 -14.766 -13.438 1.00 84.94 231 GLU A N 1
ATOM 1824 C CA . GLU A 1 231 ? 15.122 -15.400 -12.675 1.00 84.94 231 GLU A CA 1
ATOM 1825 C C . GLU A 1 231 ? 13.822 -14.583 -12.724 1.00 84.94 231 GLU A C 1
ATOM 1827 O O . GLU A 1 231 ? 12.733 -15.142 -12.818 1.00 84.94 231 GLU A O 1
ATOM 1832 N N . LEU A 1 232 ? 13.905 -13.251 -12.677 1.00 83.56 232 LEU A N 1
ATOM 1833 C CA . LEU A 1 232 ? 12.728 -12.403 -12.866 1.00 83.56 232 LEU A CA 1
ATOM 1834 C C . LEU A 1 232 ? 12.192 -12.480 -14.297 1.00 83.56 232 LEU A C 1
ATOM 1836 O O . LEU A 1 232 ? 10.985 -12.593 -14.490 1.00 83.56 232 LEU A O 1
ATOM 1840 N N . LEU A 1 233 ? 13.075 -12.448 -15.296 1.00 81.44 233 LEU A N 1
ATOM 1841 C CA . LEU A 1 233 ? 12.691 -12.529 -16.706 1.00 81.44 233 LEU A CA 1
ATOM 1842 C C . LEU A 1 233 ? 11.998 -13.848 -17.050 1.00 81.44 233 LEU A C 1
ATOM 1844 O O . LEU A 1 233 ? 11.055 -13.841 -17.842 1.00 81.44 233 LEU A O 1
ATOM 1848 N N . SER A 1 234 ? 12.425 -14.965 -16.457 1.00 82.56 234 SER A N 1
ATOM 1849 C CA . SER A 1 234 ? 11.799 -16.271 -16.688 1.00 82.56 234 SER A CA 1
ATOM 1850 C C . SER A 1 234 ? 10.368 -16.352 -16.146 1.00 82.56 234 SER A C 1
ATOM 1852 O O . SER A 1 234 ? 9.564 -17.100 -16.694 1.00 82.56 234 SER A O 1
ATOM 1854 N N . LYS A 1 235 ? 10.025 -15.545 -15.134 1.00 82.69 235 LYS A N 1
ATOM 1855 C CA . LYS A 1 235 ? 8.680 -15.483 -14.533 1.00 82.69 235 LYS A CA 1
ATOM 1856 C C . LYS A 1 235 ? 7.692 -14.602 -15.297 1.00 82.69 235 LYS A C 1
ATOM 1858 O O . LYS A 1 235 ? 6.495 -14.744 -15.098 1.00 82.69 235 LYS A O 1
ATOM 1863 N N . LEU A 1 236 ? 8.162 -13.705 -16.167 1.00 75.62 236 LEU A N 1
ATOM 1864 C CA . LEU A 1 236 ? 7.291 -12.761 -16.882 1.00 75.62 236 LEU A CA 1
ATOM 1865 C C . LEU A 1 236 ? 6.450 -13.392 -18.005 1.00 75.62 236 LEU A C 1
ATOM 1867 O O . LEU A 1 236 ? 5.658 -12.674 -18.606 1.00 75.62 236 LEU A O 1
ATOM 1871 N N . ASP A 1 237 ? 6.624 -14.690 -18.279 1.00 68.94 237 ASP A N 1
ATOM 1872 C CA . ASP A 1 237 ? 5.924 -15.480 -19.310 1.00 68.94 237 ASP A CA 1
ATOM 1873 C C . ASP A 1 237 ? 5.665 -14.714 -20.623 1.00 68.94 237 ASP A C 1
ATOM 1875 O O . ASP A 1 237 ? 4.569 -14.678 -21.178 1.00 68.94 237 ASP A O 1
ATOM 1879 N N . ASN A 1 238 ? 6.696 -14.015 -21.104 1.00 72.38 238 ASN A N 1
ATOM 1880 C CA . ASN A 1 238 ? 6.625 -13.224 -22.326 1.00 72.38 238 ASN A CA 1
ATOM 1881 C C . ASN A 1 238 ? 7.943 -13.356 -23.111 1.00 72.38 238 ASN A C 1
ATOM 1883 O O . ASN A 1 238 ? 8.902 -12.615 -22.862 1.00 72.38 238 ASN A O 1
ATOM 1887 N N . PRO A 1 239 ? 8.019 -14.298 -24.072 1.00 72.12 239 PRO A N 1
ATOM 1888 C CA . PRO A 1 239 ? 9.229 -14.546 -24.857 1.00 72.12 239 PRO A CA 1
ATOM 1889 C C . PRO A 1 239 ? 9.698 -13.320 -25.648 1.00 72.12 239 PRO A C 1
ATOM 1891 O O . PRO A 1 239 ? 10.900 -13.094 -25.788 1.00 72.12 239 PRO A O 1
ATOM 1894 N N . ALA A 1 240 ? 8.764 -12.492 -26.129 1.00 71.81 240 ALA A N 1
ATOM 1895 C CA . ALA A 1 240 ? 9.095 -11.251 -26.825 1.00 71.81 240 ALA A CA 1
ATOM 1896 C C . ALA A 1 240 ? 9.775 -10.254 -25.876 1.00 71.81 240 ALA A C 1
ATOM 1898 O O . ALA A 1 240 ? 10.761 -9.617 -26.243 1.00 71.81 240 ALA A O 1
ATOM 1899 N N . PHE A 1 241 ? 9.306 -10.165 -24.631 1.00 71.94 241 PHE A N 1
ATOM 1900 C CA . PHE A 1 241 ? 9.917 -9.328 -23.604 1.00 71.94 241 PHE A CA 1
ATOM 1901 C C . PHE A 1 241 ? 11.345 -9.773 -23.260 1.00 71.94 241 PHE A C 1
ATOM 1903 O O . PHE A 1 241 ? 12.256 -8.944 -23.221 1.00 71.94 241 PHE A O 1
ATOM 1910 N N . GLN A 1 242 ? 11.571 -11.080 -23.096 1.00 74.31 242 GLN A N 1
ATOM 1911 C CA . GLN A 1 242 ? 12.911 -11.636 -22.866 1.00 74.31 242 GLN A CA 1
ATOM 1912 C C . GLN A 1 242 ? 13.861 -11.345 -24.037 1.00 74.31 242 GLN A C 1
ATOM 1914 O O . GLN A 1 242 ? 14.997 -10.915 -23.828 1.00 74.31 242 GLN A O 1
ATOM 1919 N N . GLN A 1 243 ? 13.392 -11.515 -25.277 1.00 75.38 243 GLN A N 1
ATOM 1920 C CA . GLN A 1 243 ? 14.176 -11.199 -26.473 1.00 75.38 243 GLN A CA 1
ATOM 1921 C C . GLN A 1 243 ? 14.516 -9.707 -26.560 1.00 75.38 243 GLN A C 1
ATOM 1923 O O . GLN A 1 243 ? 15.667 -9.361 -26.835 1.00 75.38 243 GLN A O 1
ATOM 1928 N N . MET A 1 244 ? 13.553 -8.823 -26.283 1.00 73.88 244 MET A N 1
ATOM 1929 C CA . MET A 1 244 ? 13.785 -7.378 -26.246 1.00 73.88 244 MET A CA 1
ATOM 1930 C C . MET A 1 244 ? 14.804 -6.995 -25.171 1.00 73.88 244 MET A C 1
ATOM 1932 O O . MET A 1 244 ? 15.687 -6.175 -25.434 1.00 73.88 244 MET A O 1
ATOM 1936 N N . TYR A 1 245 ? 14.731 -7.611 -23.987 1.00 78.56 245 TYR A N 1
ATOM 1937 C CA . TYR A 1 245 ? 15.709 -7.400 -22.924 1.00 78.56 245 TYR A CA 1
ATOM 1938 C C . TYR A 1 245 ? 17.115 -7.821 -23.364 1.00 78.56 245 TYR A C 1
ATOM 1940 O O . TYR A 1 245 ? 18.047 -7.023 -23.283 1.00 78.56 245 TYR A O 1
ATOM 1948 N N . GLU A 1 246 ? 17.279 -9.035 -23.894 1.00 79.94 246 GLU A N 1
ATOM 1949 C CA . GLU A 1 246 ? 18.579 -9.533 -24.356 1.00 79.94 246 GLU A CA 1
ATOM 1950 C C . GLU A 1 246 ? 19.137 -8.711 -25.527 1.00 79.94 246 GLU A C 1
ATOM 1952 O O . GLU A 1 246 ? 20.343 -8.462 -25.608 1.00 79.94 246 GLU A O 1
ATOM 1957 N N . GLN A 1 247 ? 18.279 -8.218 -26.421 1.00 76.88 247 GLN A N 1
ATOM 1958 C CA . GLN A 1 247 ? 18.694 -7.309 -27.485 1.00 76.88 247 GLN A CA 1
ATOM 1959 C C . GLN A 1 247 ? 19.170 -5.964 -26.922 1.00 76.88 247 GLN A C 1
ATOM 1961 O O . GLN A 1 247 ? 20.264 -5.514 -27.273 1.00 76.88 247 GLN A O 1
ATOM 1966 N N . ALA A 1 248 ? 18.398 -5.340 -26.026 1.00 70.81 248 ALA A N 1
ATOM 1967 C CA . ALA A 1 248 ? 18.772 -4.087 -25.371 1.00 70.81 248 ALA A CA 1
ATOM 1968 C C . ALA A 1 248 ? 20.092 -4.237 -24.599 1.00 70.81 248 ALA A C 1
ATOM 1970 O O . ALA A 1 248 ? 20.994 -3.406 -24.722 1.00 70.81 248 ALA A O 1
ATOM 1971 N N . LYS A 1 249 ? 20.251 -5.361 -23.896 1.00 73.56 249 LYS A N 1
ATOM 1972 C CA . LYS A 1 249 ? 21.457 -5.757 -23.171 1.00 73.56 249 LYS A CA 1
ATOM 1973 C C . LYS A 1 249 ? 22.684 -5.820 -24.086 1.00 73.56 249 LYS A C 1
ATOM 1975 O O . LYS A 1 249 ? 23.645 -5.092 -23.844 1.00 73.56 249 LYS A O 1
ATOM 1980 N N . ARG A 1 250 ? 22.627 -6.601 -25.175 1.00 74.56 250 ARG A N 1
ATOM 1981 C CA . ARG A 1 250 ? 23.720 -6.712 -26.165 1.00 74.56 250 ARG A CA 1
ATOM 1982 C C . ARG A 1 250 ? 24.073 -5.365 -26.788 1.00 74.56 250 ARG A C 1
ATOM 1984 O O . ARG A 1 250 ? 25.231 -5.112 -27.114 1.00 74.56 250 ARG A O 1
ATOM 1991 N N . MET A 1 251 ? 23.077 -4.508 -27.002 1.00 68.12 251 MET A N 1
ATOM 1992 C CA . MET A 1 251 ? 23.307 -3.167 -27.530 1.00 68.12 251 MET A CA 1
ATOM 1993 C C . MET A 1 251 ? 24.025 -2.274 -26.520 1.00 68.12 251 MET A C 1
ATOM 1995 O O . MET A 1 251 ? 24.951 -1.579 -26.926 1.00 68.12 251 MET A O 1
ATOM 1999 N N . MET A 1 252 ? 23.669 -2.318 -25.232 1.00 64.81 252 MET A N 1
ATOM 2000 C CA . MET A 1 252 ? 24.415 -1.593 -24.197 1.00 64.81 252 MET A CA 1
ATOM 2001 C C . MET A 1 252 ? 25.859 -2.071 -24.081 1.00 64.81 252 MET A C 1
ATOM 2003 O O . MET A 1 252 ? 26.753 -1.242 -23.951 1.00 64.81 252 MET A O 1
ATOM 2007 N N . ASP A 1 253 ? 26.101 -3.377 -24.183 1.00 65.12 253 ASP A N 1
ATOM 2008 C CA . ASP A 1 253 ? 27.449 -3.945 -24.043 1.00 65.12 253 ASP A CA 1
ATOM 2009 C C . ASP A 1 253 ? 28.376 -3.461 -25.159 1.00 65.12 253 ASP A C 1
ATOM 2011 O O . ASP A 1 253 ? 29.512 -3.068 -24.914 1.00 65.12 253 ASP A O 1
ATOM 2015 N N . LYS A 1 254 ? 27.848 -3.362 -26.384 1.00 64.56 254 LYS A N 1
ATOM 2016 C CA . LYS A 1 254 ? 28.544 -2.757 -27.532 1.00 64.56 254 LYS A CA 1
ATOM 2017 C C . LYS A 1 254 ? 28.762 -1.246 -27.395 1.00 64.56 254 LYS A C 1
ATOM 2019 O O . LYS A 1 254 ? 29.481 -0.660 -28.202 1.00 64.56 254 LYS A O 1
ATOM 2024 N N . MET A 1 255 ? 28.105 -0.599 -26.435 1.00 57.94 255 MET A N 1
ATOM 2025 C CA . MET A 1 255 ? 28.223 0.836 -26.171 1.00 57.94 255 MET A CA 1
ATOM 2026 C C . MET A 1 255 ? 29.170 1.156 -25.009 1.00 57.94 255 MET A C 1
ATOM 2028 O O . MET A 1 255 ? 29.430 2.340 -24.773 1.00 57.94 255 MET A O 1
ATOM 2032 N N . LEU A 1 256 ? 29.698 0.146 -24.309 1.00 54.75 256 LEU A N 1
ATOM 2033 C CA . LEU A 1 256 ? 30.730 0.331 -23.293 1.00 54.75 256 LEU A CA 1
ATOM 2034 C C . LEU A 1 256 ? 32.097 0.591 -23.949 1.00 54.75 256 LEU A C 1
ATOM 2036 O O . LEU A 1 256 ? 32.369 0.059 -25.028 1.00 54.75 256 LEU A O 1
ATOM 2040 N N . PRO A 1 257 ? 32.965 1.424 -23.342 1.00 52.91 257 PRO A N 1
ATOM 2041 C CA . PRO A 1 257 ? 34.337 1.593 -23.813 1.00 52.91 257 PRO A CA 1
ATOM 2042 C C . PRO A 1 257 ? 35.058 0.242 -23.896 1.00 52.91 257 PRO A C 1
ATOM 2044 O O . PRO A 1 257 ? 34.875 -0.609 -23.025 1.00 52.91 257 PRO A O 1
ATOM 2047 N N . GLN A 1 258 ? 35.897 0.050 -24.918 1.00 47.12 258 GLN A N 1
ATOM 2048 C CA . GLN A 1 258 ? 36.719 -1.157 -25.031 1.00 47.12 258 GLN A CA 1
ATOM 2049 C C . GLN A 1 258 ? 37.561 -1.336 -23.755 1.00 47.12 258 GLN A C 1
ATOM 2051 O O . GLN A 1 258 ? 38.275 -0.420 -23.355 1.00 47.12 258 GLN A O 1
ATOM 2056 N N . GLY A 1 259 ? 37.439 -2.500 -23.109 1.00 48.41 259 GLY A N 1
ATOM 2057 C CA . GLY A 1 259 ? 38.118 -2.825 -21.848 1.00 48.41 259 GLY A CA 1
ATOM 2058 C C . GLY A 1 259 ? 37.288 -2.618 -20.573 1.00 48.41 259 GLY A C 1
ATOM 2059 O O . GLY A 1 259 ? 37.702 -3.089 -19.519 1.00 48.41 259 GLY A O 1
ATOM 2060 N N . ALA A 1 260 ? 36.108 -1.990 -20.644 1.00 50.44 260 ALA A N 1
ATOM 2061 C CA . ALA A 1 260 ? 35.180 -1.916 -19.516 1.00 50.44 260 ALA A CA 1
ATOM 2062 C C . ALA A 1 260 ? 34.265 -3.153 -19.503 1.00 50.44 260 ALA A C 1
ATOM 2064 O O . ALA A 1 260 ? 33.400 -3.296 -20.369 1.00 50.44 260 ALA A O 1
ATOM 2065 N N . SER A 1 261 ? 34.439 -4.052 -18.529 1.00 50.28 261 SER A N 1
ATOM 2066 C CA . SER A 1 261 ? 33.467 -5.126 -18.295 1.00 50.28 261 SER A CA 1
ATOM 2067 C C . SER A 1 261 ? 32.259 -4.588 -17.521 1.00 50.28 261 SER A C 1
ATOM 2069 O O . SER A 1 261 ? 32.367 -3.626 -16.758 1.00 50.28 261 SER A O 1
ATOM 2071 N N . ARG A 1 262 ? 31.090 -5.221 -17.678 1.00 48.84 262 ARG A N 1
ATOM 2072 C CA . ARG A 1 262 ? 29.924 -4.950 -16.816 1.00 48.84 262 ARG A CA 1
ATOM 2073 C C . ARG A 1 262 ? 30.239 -5.123 -15.333 1.00 48.84 262 ARG A C 1
ATOM 2075 O O . ARG A 1 262 ? 29.684 -4.399 -14.516 1.00 48.84 262 ARG A O 1
ATOM 2082 N N . ASP A 1 263 ? 31.160 -6.024 -15.009 1.00 43.16 263 ASP A N 1
ATOM 2083 C CA . ASP A 1 263 ? 31.609 -6.262 -13.641 1.00 43.16 263 ASP A CA 1
ATOM 2084 C C . ASP A 1 263 ? 32.434 -5.097 -13.077 1.00 43.16 263 ASP A C 1
ATOM 2086 O O . ASP A 1 263 ? 32.437 -4.884 -11.874 1.00 43.16 263 ASP A O 1
ATOM 2090 N N . MET A 1 264 ? 33.037 -4.251 -13.923 1.00 45.09 264 MET A N 1
ATOM 2091 C CA . MET A 1 264 ? 33.634 -2.977 -13.491 1.00 45.09 264 MET A CA 1
ATOM 2092 C C . MET A 1 264 ? 32.595 -1.876 -13.226 1.00 45.09 264 MET A C 1
ATOM 2094 O O . MET A 1 264 ? 32.938 -0.837 -12.667 1.00 45.09 264 MET A O 1
ATOM 2098 N N . MET A 1 265 ? 31.327 -2.083 -13.603 1.00 49.62 265 MET A N 1
ATOM 2099 C CA . MET A 1 265 ? 30.197 -1.269 -13.139 1.00 49.62 265 MET A CA 1
ATOM 2100 C C . MET A 1 265 ? 29.518 -1.840 -11.888 1.00 49.62 265 MET A C 1
ATOM 2102 O O . MET A 1 265 ? 28.488 -1.303 -11.475 1.00 49.62 265 MET A O 1
ATOM 2106 N N . GLN A 1 266 ? 30.046 -2.915 -11.290 1.00 44.59 266 GLN A N 1
ATOM 2107 C CA . GLN A 1 266 ? 29.497 -3.430 -10.040 1.00 44.59 266 GLN A CA 1
ATOM 2108 C C . GLN A 1 266 ? 29.835 -2.511 -8.869 1.00 44.59 266 GLN A C 1
ATOM 2110 O O . GLN A 1 266 ? 30.946 -2.007 -8.749 1.00 44.59 266 GLN A O 1
ATOM 2115 N N . GLU A 1 267 ? 28.804 -2.315 -8.047 1.00 43.34 267 GLU A N 1
ATOM 2116 C CA . GLU A 1 267 ? 28.788 -1.748 -6.699 1.00 43.34 267 GLU A CA 1
ATOM 2117 C C . GLU A 1 267 ? 29.770 -0.603 -6.415 1.00 43.34 267 GLU A C 1
ATOM 2119 O O . GLU A 1 267 ? 30.958 -0.785 -6.178 1.00 43.34 267 GLU A O 1
ATOM 2124 N N . GLY A 1 268 ? 29.229 0.614 -6.307 1.00 42.19 268 GLY A N 1
ATOM 2125 C CA . GLY A 1 268 ? 29.957 1.728 -5.691 1.00 42.19 268 GLY A CA 1
ATOM 2126 C C . GLY A 1 268 ? 30.326 2.882 -6.615 1.00 42.19 268 GLY A C 1
ATOM 2127 O O . GLY A 1 268 ? 30.552 3.973 -6.101 1.00 42.19 268 GLY A O 1
ATOM 2128 N N . MET A 1 269 ? 30.230 2.753 -7.946 1.00 44.44 269 MET A N 1
ATOM 2129 C CA . MET A 1 269 ? 30.254 3.949 -8.818 1.00 44.44 269 MET A CA 1
ATOM 2130 C C . MET A 1 269 ? 29.072 4.908 -8.551 1.00 44.44 269 MET A C 1
ATOM 2132 O O . MET A 1 269 ? 29.115 6.071 -8.952 1.00 44.44 269 MET A O 1
ATOM 2136 N N . PHE A 1 270 ? 28.045 4.438 -7.828 1.00 46.94 270 PHE A N 1
ATOM 2137 C CA . PHE A 1 270 ? 26.839 5.191 -7.461 1.00 46.94 270 PHE A CA 1
ATOM 2138 C C . PHE A 1 270 ? 26.506 5.176 -5.957 1.00 46.94 270 PHE A C 1
ATOM 2140 O O . PHE A 1 270 ? 25.550 5.840 -5.560 1.00 46.94 270 PHE A O 1
ATOM 2147 N N . SER A 1 271 ? 27.266 4.488 -5.086 1.00 34.81 271 SER A N 1
ATOM 2148 C CA . SER A 1 271 ? 26.893 4.373 -3.655 1.00 34.81 271 SER A CA 1
ATOM 2149 C C . SER A 1 271 ? 27.087 5.668 -2.848 1.00 34.81 271 SER A C 1
ATOM 2151 O O . SER A 1 271 ? 26.572 5.786 -1.740 1.00 34.81 271 SER A O 1
ATOM 2153 N N . GLY A 1 272 ? 27.733 6.685 -3.430 1.00 36.50 272 GLY A N 1
ATOM 2154 C CA . GLY A 1 272 ? 27.800 8.042 -2.875 1.00 36.50 272 GLY A CA 1
ATOM 2155 C C . GLY A 1 272 ? 26.637 8.971 -3.266 1.00 36.50 272 GLY A C 1
ATOM 2156 O O . GLY A 1 272 ? 26.663 10.145 -2.906 1.00 36.50 272 GLY A O 1
ATOM 2157 N N . MET A 1 273 ? 25.639 8.507 -4.030 1.00 37.22 273 MET A N 1
ATOM 2158 C CA . MET A 1 273 ? 24.655 9.374 -4.707 1.00 37.22 273 MET A CA 1
ATOM 2159 C C . MET A 1 273 ? 23.226 9.301 -4.147 1.00 37.22 273 MET A C 1
ATOM 2161 O O . MET A 1 273 ? 22.263 9.455 -4.891 1.00 37.22 273 MET A O 1
ATOM 2165 N N . VAL A 1 274 ? 23.056 9.125 -2.834 1.00 35.75 274 VAL A N 1
ATOM 2166 C CA . VAL A 1 274 ? 21.753 9.396 -2.181 1.00 35.75 274 VAL A CA 1
ATOM 2167 C C . VAL A 1 274 ? 21.561 10.910 -1.924 1.00 35.75 274 VAL A C 1
ATOM 2169 O O . VAL A 1 274 ? 20.480 11.359 -1.561 1.00 35.75 274 VAL A O 1
ATOM 2172 N N . GLY A 1 275 ? 22.582 11.736 -2.195 1.00 35.12 275 GLY A N 1
ATOM 2173 C CA . GLY A 1 275 ? 22.463 13.193 -2.319 1.00 35.12 275 GLY A CA 1
ATOM 2174 C C . GLY A 1 275 ? 22.410 13.613 -3.791 1.00 35.12 275 GLY A C 1
ATOM 2175 O O . GLY A 1 275 ? 23.370 13.400 -4.531 1.00 35.12 275 GLY A O 1
ATOM 2176 N N . GLY A 1 276 ? 21.289 14.197 -4.220 1.00 34.66 276 GLY A N 1
ATOM 2177 C CA . GLY A 1 276 ? 20.922 14.488 -5.614 1.00 34.66 276 GLY A CA 1
ATOM 2178 C C . GLY A 1 276 ? 21.758 15.523 -6.386 1.00 34.66 276 GLY A C 1
ATOM 2179 O O . GLY A 1 276 ? 21.183 16.381 -7.044 1.00 34.66 276 GLY A O 1
ATOM 2180 N N . SER A 1 277 ? 23.092 15.453 -6.374 1.00 32.97 277 SER A N 1
ATOM 2181 C CA . SER A 1 277 ? 23.948 16.387 -7.130 1.00 32.97 277 SER A CA 1
ATOM 2182 C C . SER A 1 277 ? 25.044 15.750 -7.995 1.00 32.97 277 SER A C 1
ATOM 2184 O O . SER A 1 277 ? 25.575 16.428 -8.874 1.00 32.97 277 SER A O 1
ATOM 2186 N N . ASN A 1 278 ? 25.361 14.457 -7.840 1.00 36.84 278 ASN A N 1
ATOM 2187 C CA . ASN A 1 278 ? 26.514 13.860 -8.539 1.00 36.84 278 ASN A CA 1
ATOM 2188 C C . ASN A 1 278 ? 26.183 12.951 -9.734 1.00 36.84 278 ASN A C 1
ATOM 2190 O O . ASN A 1 278 ? 27.076 12.651 -10.526 1.00 36.84 278 ASN A O 1
ATOM 2194 N N . MET A 1 279 ? 24.918 12.587 -9.958 1.00 41.75 279 MET A N 1
ATOM 2195 C CA . MET A 1 279 ? 24.540 11.750 -11.107 1.00 41.75 279 MET A CA 1
ATOM 2196 C C . MET A 1 279 ? 24.662 12.501 -12.448 1.00 41.75 279 MET A C 1
ATOM 2198 O O . MET A 1 279 ? 25.008 11.917 -13.474 1.00 41.75 279 MET A O 1
ATOM 2202 N N . ALA A 1 280 ? 24.506 13.831 -12.422 1.00 41.25 280 ALA A N 1
ATOM 2203 C CA . ALA A 1 280 ? 24.728 14.722 -13.564 1.00 41.25 280 ALA A CA 1
ATOM 2204 C C . ALA A 1 280 ? 26.200 14.794 -14.029 1.00 41.25 280 ALA A C 1
ATOM 2206 O O . ALA A 1 280 ? 26.473 15.337 -15.100 1.00 41.25 280 ALA A O 1
ATOM 2207 N N . ARG A 1 281 ? 27.148 14.250 -13.249 1.00 41.16 281 ARG A N 1
ATOM 2208 C CA . ARG A 1 281 ? 28.593 14.321 -13.521 1.00 41.16 281 ARG A CA 1
ATOM 2209 C C . ARG A 1 281 ? 29.188 13.049 -14.126 1.00 41.16 281 ARG A C 1
ATOM 2211 O O . ARG A 1 281 ? 30.390 13.033 -14.363 1.00 41.16 281 ARG A O 1
ATOM 2218 N N . ASN A 1 282 ? 28.392 12.013 -14.417 1.00 51.28 282 ASN A N 1
ATOM 2219 C CA . ASN A 1 282 ? 28.885 10.832 -15.133 1.00 51.28 282 ASN A CA 1
ATOM 2220 C C . ASN A 1 282 ? 28.531 10.908 -16.641 1.00 51.28 282 ASN A C 1
ATOM 2222 O O . ASN A 1 282 ? 27.430 10.517 -17.048 1.00 51.28 282 ASN A O 1
ATOM 2226 N N . PRO A 1 283 ? 29.437 11.424 -17.498 1.00 54.66 283 PRO A N 1
ATOM 2227 C CA . PRO A 1 283 ? 29.175 11.620 -18.925 1.00 54.66 283 PRO A CA 1
ATOM 2228 C C . PRO A 1 283 ? 28.966 10.307 -19.692 1.00 54.66 283 PRO A C 1
ATOM 2230 O O . PRO A 1 283 ? 28.288 10.312 -20.722 1.00 54.66 283 PRO A O 1
ATOM 2233 N N . LEU A 1 284 ? 29.491 9.181 -19.191 1.00 53.84 284 LEU A N 1
ATOM 2234 C CA . LEU A 1 284 ? 29.265 7.860 -19.780 1.00 53.84 284 LEU A CA 1
ATOM 2235 C C . LEU A 1 284 ? 27.807 7.429 -19.607 1.00 53.84 284 LEU A C 1
ATOM 2237 O O . LEU A 1 284 ? 27.188 7.016 -20.586 1.00 53.84 284 LEU A O 1
ATOM 2241 N N . LEU A 1 285 ? 27.221 7.633 -18.423 1.00 52.22 285 LEU A N 1
ATOM 2242 C CA . LEU A 1 285 ? 25.805 7.339 -18.181 1.00 52.22 285 LEU A CA 1
ATOM 2243 C C . LEU A 1 285 ? 24.892 8.191 -19.049 1.00 52.22 285 LEU A C 1
ATOM 2245 O O . LEU A 1 285 ? 24.021 7.662 -19.732 1.00 52.22 285 LEU A O 1
ATOM 2249 N N . LYS A 1 286 ? 25.108 9.510 -19.075 1.00 55.62 286 LYS A N 1
ATOM 2250 C CA . LYS A 1 286 ? 24.270 10.415 -19.874 1.00 55.62 286 LYS A CA 1
ATOM 2251 C C . LYS A 1 286 ? 24.280 10.026 -21.358 1.00 55.62 286 LYS A C 1
ATOM 2253 O O . LYS A 1 286 ? 23.249 10.089 -22.026 1.00 55.62 286 LYS A O 1
ATOM 2258 N N . LYS A 1 287 ? 25.431 9.579 -21.872 1.00 61.34 287 LYS A N 1
ATOM 2259 C CA . LYS A 1 287 ? 25.599 9.147 -23.266 1.00 61.34 287 LYS A CA 1
ATOM 2260 C C . LYS A 1 287 ? 25.001 7.762 -23.536 1.00 61.34 287 LYS A C 1
ATOM 2262 O O . LYS A 1 287 ? 24.400 7.583 -24.595 1.00 61.34 287 LYS A O 1
ATOM 2267 N N . LEU A 1 288 ? 25.134 6.817 -22.603 1.00 58.44 288 LEU A N 1
ATOM 2268 C CA . LEU A 1 288 ? 24.525 5.485 -22.687 1.00 58.44 288 LEU A CA 1
ATOM 2269 C C . LEU A 1 288 ? 22.992 5.596 -22.661 1.00 58.44 288 LEU A C 1
ATOM 2271 O O . LEU A 1 288 ? 22.316 5.092 -23.556 1.00 58.44 288 LEU A O 1
ATOM 2275 N N . TYR A 1 289 ? 22.448 6.363 -21.713 1.00 58.69 289 TYR A N 1
ATOM 2276 C CA . TYR A 1 289 ? 21.009 6.549 -21.566 1.00 58.69 289 TYR A CA 1
ATOM 2277 C C . TYR A 1 289 ? 20.398 7.378 -22.685 1.00 58.69 289 TYR A C 1
ATOM 2279 O O . TYR A 1 289 ? 19.409 6.942 -23.254 1.00 58.69 289 TYR A O 1
ATOM 2287 N N . SER A 1 290 ? 21.009 8.491 -23.115 1.00 60.22 290 SER A N 1
ATOM 2288 C CA . SER A 1 290 ? 20.534 9.239 -24.296 1.00 60.22 290 SER A CA 1
ATOM 2289 C C . SER A 1 290 ? 20.400 8.348 -25.542 1.00 60.22 290 SER A C 1
ATOM 2291 O O . SER A 1 290 ? 19.516 8.555 -26.374 1.00 60.22 290 SER A O 1
ATOM 2293 N N . ARG A 1 291 ? 21.255 7.327 -25.675 1.00 61.81 291 ARG A N 1
ATOM 2294 C CA . ARG A 1 291 ? 21.188 6.349 -26.768 1.00 61.81 291 ARG A CA 1
ATOM 2295 C C . ARG A 1 291 ? 20.139 5.262 -26.528 1.00 61.81 291 ARG A C 1
ATOM 2297 O O . ARG A 1 291 ? 19.473 4.895 -27.491 1.00 61.81 291 ARG A O 1
ATOM 2304 N N . LEU A 1 292 ? 19.931 4.817 -25.288 1.00 60.16 292 LEU A N 1
ATOM 2305 C CA . LEU A 1 292 ? 18.802 3.952 -24.914 1.00 60.16 292 LEU A CA 1
ATOM 2306 C C . LEU A 1 292 ? 17.460 4.649 -25.153 1.00 60.16 292 LEU A C 1
ATOM 2308 O O . LEU A 1 292 ? 16.593 4.066 -25.786 1.00 60.16 292 LEU A O 1
ATOM 2312 N N . PHE A 1 293 ? 17.309 5.919 -24.775 1.00 62.44 293 PHE A N 1
ATOM 2313 C CA . PHE A 1 293 ? 16.118 6.715 -25.091 1.00 62.44 293 PHE A CA 1
ATOM 2314 C C . PHE A 1 293 ? 15.886 6.830 -26.598 1.00 62.44 293 PHE A C 1
ATOM 2316 O O . PHE A 1 293 ? 14.757 6.698 -27.052 1.00 62.44 293 PHE A O 1
ATOM 2323 N N . LYS A 1 294 ? 16.943 7.002 -27.405 1.00 62.69 294 LYS A N 1
ATOM 2324 C CA . LYS A 1 294 ? 16.824 6.942 -28.874 1.00 62.69 294 LYS A CA 1
ATOM 2325 C C . LYS A 1 294 ? 16.425 5.556 -29.381 1.00 62.69 294 LYS A C 1
ATOM 2327 O O . LYS A 1 294 ? 15.781 5.470 -30.421 1.00 62.69 294 LYS A O 1
ATOM 2332 N N . LEU A 1 295 ? 16.823 4.490 -28.689 1.00 57.88 295 LEU A N 1
ATOM 2333 C CA . LEU A 1 295 ? 16.433 3.123 -29.015 1.00 57.88 295 LEU A CA 1
ATOM 2334 C C . LEU A 1 295 ? 14.946 2.903 -28.716 1.00 57.88 295 LEU A C 1
ATOM 2336 O O . LEU A 1 295 ? 14.199 2.535 -29.613 1.00 57.88 295 LEU A O 1
ATOM 2340 N N . PHE A 1 296 ? 14.503 3.202 -27.495 1.00 57.03 296 PHE A N 1
ATOM 2341 C CA . PHE A 1 296 ? 13.117 3.026 -27.055 1.00 57.03 296 PHE A CA 1
ATOM 2342 C C . PHE A 1 296 ? 12.151 4.013 -27.725 1.00 57.03 296 PHE A C 1
ATOM 2344 O O . PHE A 1 296 ? 11.049 3.630 -28.105 1.00 57.03 296 PHE A O 1
ATOM 2351 N N . GLY A 1 297 ? 12.592 5.239 -28.015 1.00 52.59 297 GLY A N 1
ATOM 2352 C CA . GLY A 1 297 ? 11.833 6.222 -28.795 1.00 52.59 297 GLY A CA 1
ATOM 2353 C C . GLY A 1 297 ? 11.607 5.827 -30.261 1.00 52.59 297 GLY A C 1
ATOM 2354 O O . GLY A 1 297 ? 10.732 6.390 -30.913 1.00 52.59 297 GLY A O 1
ATOM 2355 N N . ARG A 1 298 ? 12.349 4.843 -30.796 1.00 52.94 298 ARG A N 1
ATOM 2356 C CA . ARG A 1 298 ? 12.044 4.230 -32.104 1.00 52.94 298 ARG A CA 1
ATOM 2357 C C . ARG A 1 298 ? 10.929 3.187 -32.022 1.00 52.94 298 ARG A C 1
ATOM 2359 O O . ARG A 1 298 ? 10.284 2.948 -33.035 1.00 52.94 298 ARG A O 1
ATOM 2366 N N . PHE A 1 299 ? 10.690 2.606 -30.847 1.00 46.50 299 PHE A N 1
ATOM 2367 C CA . PHE A 1 299 ? 9.608 1.647 -30.613 1.00 46.50 299 PHE A CA 1
ATOM 2368 C C . PHE A 1 299 ? 8.283 2.321 -30.227 1.00 46.50 299 PHE A C 1
ATOM 2370 O O . PHE A 1 299 ? 7.243 1.718 -30.427 1.00 46.50 299 PHE A O 1
ATOM 2377 N N . GLY A 1 300 ? 8.296 3.576 -29.760 1.00 36.56 300 GLY A N 1
ATOM 2378 C CA . GLY A 1 300 ? 7.086 4.375 -29.486 1.00 36.56 300 GLY A CA 1
ATOM 2379 C C . GLY A 1 300 ? 6.370 4.941 -30.725 1.00 36.56 300 GLY A C 1
ATOM 2380 O O . GLY A 1 300 ? 5.597 5.884 -30.599 1.00 36.56 300 GLY A O 1
ATOM 2381 N N . ARG A 1 301 ? 6.666 4.427 -31.928 1.00 34.69 301 ARG A N 1
ATOM 2382 C CA . ARG A 1 301 ? 5.923 4.718 -33.173 1.00 34.69 301 ARG A CA 1
ATOM 2383 C C . ARG A 1 301 ? 4.995 3.568 -33.597 1.00 34.69 301 ARG A C 1
ATOM 2385 O O . ARG A 1 301 ? 4.499 3.602 -34.720 1.00 34.69 301 ARG A O 1
ATOM 2392 N N . PHE A 1 302 ? 4.806 2.572 -32.735 1.00 31.45 302 PHE A N 1
ATOM 2393 C CA . PHE A 1 302 ? 3.912 1.434 -32.936 1.00 31.45 302 PHE A CA 1
ATOM 2394 C C . PHE A 1 302 ? 2.859 1.403 -31.838 1.00 31.45 302 PHE A C 1
ATOM 2396 O O . PHE A 1 302 ? 3.248 1.643 -30.672 1.00 31.45 302 PHE A O 1
#

pLDDT: mean 79.17, std 15.64, range [31.45, 95.56]

Foldseek 3Di:
DVVLLVVLQVVLPDQLLPQDPVVLVVLQVSVVVCLVPDDLPPVSSLLSLLSSLLSCCVRPVVSNVSRPLVVVVSCLVVLSNQSLVSVCVHPPRALLSVLVVVVVCCVVPSDDLLSVVSNQNPPDDLVRSLSNLLSNLVVADPDDNNLNSLVSNLVSLQDPCLLDPDPVSLLDLVSVVSLLSSLLSLVVSVVVVGPSLSSLLSCCVRRNLLSSLSSLVSNQLNPHDPVSSVVSVVSNPDVVSVVVNVVLVVVLVVLDPPPDDSVVSHPDPCPVCPPPDCSVPDVSVSVSSVVSCVVSVVVVVD